Protein AF-0000000084692028 (afdb_homodimer)

Foldseek 3Di:
DDAQKAKEWAKPPVPWDWDQDPQAIWIKIWTPWMFMAGPVRDTFKIWPTKIWGWGDGPPGQKTFTWMWTKIQGNVGWIKTWTWTAIDRPQPFTFTWIAIDIPDPVVPVSRPDTGRYRHRHD/DQFQKAKEWAKPPVPWDWDQDPQAIWIKIWTPWMFMAGPVRDTFKIWPTKIWGWGDGPPGQKTFTWMWTKIQGNVGWIKTWTWTAIDRPQPFTFTWIAIDIPDPVVPVSRPDTGRYRHRHD

Structure (mmCIF, N/CA/C/O backbone):
data_AF-0000000084692028-model_v1
#
loop_
_entity.id
_entity.type
_entity.pdbx_description
1 polymer 'Uncharacterized protein'
#
loop_
_atom_site.group_PDB
_atom_site.id
_atom_site.type_symbol
_atom_site.label_atom_id
_atom_site.label_alt_id
_atom_site.label_comp_id
_atom_site.label_asym_id
_atom_site.label_entity_id
_atom_site.label_seq_id
_atom_site.pdbx_PDB_ins_code
_atom_site.Cartn_x
_atom_site.Cartn_y
_atom_site.Cartn_z
_atom_site.occupancy
_atom_site.B_iso_or_equiv
_atom_site.auth_seq_id
_atom_site.auth_comp_id
_atom_site.auth_asym_id
_atom_site.auth_atom_id
_atom_site.pdbx_PDB_model_num
ATOM 1 N N . MET A 1 1 ? -14.43 14.289 21.656 1 49.41 1 MET A N 1
ATOM 2 C CA . MET A 1 1 ? -13.234 15.086 21.422 1 49.41 1 MET A CA 1
ATOM 3 C C . MET A 1 1 ? -13.109 15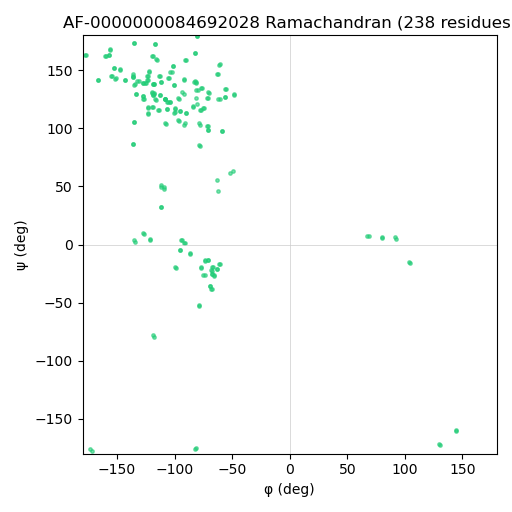.453 19.938 1 49.41 1 MET A C 1
ATOM 5 O O . MET A 1 1 ? -13.328 14.609 19.078 1 49.41 1 MET A O 1
ATOM 9 N N . THR A 1 2 ? -13.227 16.75 19.609 1 61.78 2 THR A N 1
ATOM 10 C CA . THR A 1 2 ? -13.109 17.234 18.234 1 61.78 2 THR A CA 1
ATOM 11 C C . THR A 1 2 ? -11.781 16.828 17.625 1 61.78 2 THR A C 1
ATOM 13 O O . THR A 1 2 ? -10.719 17.047 18.219 1 61.78 2 THR A O 1
ATOM 16 N N . PRO A 1 3 ? -11.883 16.203 16.484 1 71.38 3 PRO A N 1
ATOM 17 C CA . PRO A 1 3 ? -10.602 15.836 15.891 1 71.38 3 PRO A CA 1
ATOM 18 C C . PRO A 1 3 ? -9.734 17.047 15.555 1 71.38 3 PRO A C 1
ATOM 20 O O . PRO A 1 3 ? -10.258 18.125 15.25 1 71.38 3 PRO A O 1
ATOM 23 N N . SER A 1 4 ? -8.43 16.875 15.672 1 78.88 4 SER A N 1
ATOM 24 C CA . SER A 1 4 ? -7.504 17.953 15.352 1 78.88 4 SER A CA 1
ATOM 25 C C . SER A 1 4 ? -7.508 18.266 13.852 1 78.88 4 SER A C 1
ATOM 27 O O . SER A 1 4 ? -7.168 19.375 13.438 1 78.88 4 SER A O 1
ATOM 29 N N . PHE A 1 5 ? -7.898 17.344 13.07 1 85.75 5 PHE A N 1
ATOM 30 C CA . PHE A 1 5 ? -8.078 17.516 11.633 1 85.75 5 PHE A CA 1
ATOM 31 C C . PHE A 1 5 ? -8.992 16.438 11.07 1 85.75 5 PHE A C 1
ATOM 33 O O . PHE A 1 5 ? -9.297 15.453 11.75 1 85.75 5 PHE A O 1
ATOM 40 N N . THR A 1 6 ? -9.5 16.719 9.867 1 84.56 6 THR A N 1
ATOM 41 C CA . THR A 1 6 ? -10.289 15.742 9.125 1 84.56 6 THR A CA 1
ATOM 42 C C . THR A 1 6 ? -9.672 15.461 7.762 1 84.56 6 THR A C 1
ATOM 44 O O . THR A 1 6 ? -8.961 16.312 7.211 1 84.56 6 THR A O 1
ATOM 47 N N . ALA A 1 7 ? -9.898 14.211 7.355 1 88.06 7 ALA A N 1
ATOM 48 C CA . ALA A 1 7 ? -9.43 13.82 6.031 1 88.06 7 ALA A CA 1
ATOM 49 C C . ALA A 1 7 ? -10.578 13.289 5.176 1 88.06 7 ALA A C 1
ATOM 51 O O . ALA A 1 7 ? -11.453 12.578 5.676 1 88.06 7 ALA A O 1
ATOM 52 N N . THR A 1 8 ? -10.547 13.633 3.914 1 87.25 8 THR A N 1
ATOM 53 C CA . THR A 1 8 ? -11.422 13.023 2.918 1 87.25 8 THR A CA 1
ATOM 54 C C . THR A 1 8 ? -10.602 12.328 1.834 1 87.25 8 THR A C 1
ATOM 56 O O . THR A 1 8 ? -9.641 12.898 1.311 1 87.25 8 THR A O 1
ATOM 59 N N . ILE A 1 9 ? -11.008 11.102 1.582 1 89.5 9 ILE A N 1
ATOM 60 C CA . ILE A 1 9 ? -10.336 10.352 0.527 1 89.5 9 ILE A CA 1
ATOM 61 C C . ILE A 1 9 ? -11.367 9.805 -0.457 1 89.5 9 ILE A C 1
ATOM 63 O O . ILE A 1 9 ? -12.359 9.203 -0.051 1 89.5 9 ILE A O 1
ATOM 67 N N . ASP A 1 10 ? -11.188 10.055 -1.748 1 87.81 10 ASP A N 1
ATOM 68 C CA . ASP A 1 10 ? -11.945 9.43 -2.83 1 87.81 10 ASP A CA 1
ATOM 69 C C . ASP A 1 10 ? -11.203 8.219 -3.395 1 87.81 10 ASP A C 1
ATOM 71 O O . ASP A 1 10 ? -10.102 8.352 -3.918 1 87.81 10 ASP A O 1
ATOM 75 N N . TRP A 1 11 ? -11.844 7.059 -3.186 1 88.56 11 TRP A N 1
ATOM 76 C CA . TRP A 1 11 ? -11.234 5.812 -3.639 1 88.56 11 TRP A CA 1
ATOM 77 C C . TRP A 1 11 ? -11.695 5.461 -5.051 1 88.56 11 TRP A C 1
ATOM 79 O O . TRP A 1 11 ? -12.852 5.691 -5.406 1 88.56 11 TRP A O 1
ATOM 89 N N . ASP A 1 12 ? -10.734 4.938 -5.785 1 85.38 12 ASP A N 1
ATOM 90 C CA . ASP A 1 12 ? -11.086 4.453 -7.117 1 85.38 12 ASP A CA 1
ATOM 91 C C . ASP A 1 12 ? -11.781 3.092 -7.039 1 85.38 12 ASP A C 1
ATOM 93 O O . ASP A 1 12 ? -11.172 2.064 -7.348 1 85.38 12 ASP A O 1
ATOM 97 N N . LEU A 1 13 ? -13.078 3.094 -6.816 1 79.69 13 LEU A N 1
ATOM 98 C CA . LEU A 1 13 ? -13.812 1.86 -6.57 1 79.69 13 LEU A CA 1
ATOM 99 C C . LEU A 1 13 ? -14.047 1.097 -7.867 1 79.69 13 LEU A C 1
ATOM 101 O O . LEU A 1 13 ? -14.352 -0.097 -7.848 1 79.69 13 LEU A O 1
ATOM 105 N N . ASP A 1 14 ? -13.938 1.799 -8.953 1 78.38 14 ASP A N 1
ATOM 106 C CA . ASP A 1 14 ? -14.125 1.159 -10.25 1 78.38 14 ASP A CA 1
ATOM 107 C C . ASP A 1 14 ? -12.914 0.304 -10.625 1 78.38 14 ASP A C 1
ATOM 109 O O . ASP A 1 14 ? -13.023 -0.611 -11.438 1 78.38 14 ASP A O 1
ATOM 113 N N . ASN A 1 15 ? -11.789 0.667 -10.094 1 73.75 15 ASN A N 1
ATOM 114 C CA . ASN A 1 15 ? -10.562 -0.078 -10.328 1 73.75 15 ASN A CA 1
ATOM 115 C C . ASN A 1 15 ? -10.109 -0.818 -9.078 1 73.75 15 ASN A C 1
ATOM 117 O O . ASN A 1 15 ? -8.969 -0.647 -8.625 1 73.75 15 ASN A O 1
ATOM 121 N N . ASN A 1 16 ? -11.07 -1.48 -8.578 1 71.38 16 ASN A N 1
ATOM 122 C CA . ASN A 1 16 ? -10.852 -2.262 -7.371 1 71.38 16 ASN A CA 1
ATOM 123 C C . ASN A 1 16 ? -10.492 -3.709 -7.691 1 71.38 16 ASN A C 1
ATOM 125 O O . ASN A 1 16 ? -11.047 -4.301 -8.617 1 71.38 16 ASN A O 1
ATOM 129 N N . HIS A 1 17 ? -9.406 -4.105 -7 1 81.31 17 HIS A N 1
ATOM 130 C CA . HIS A 1 17 ? -9.031 -5.512 -7.113 1 81.31 17 HIS A CA 1
ATOM 131 C C . HIS A 1 17 ? -9.32 -6.266 -5.82 1 81.31 17 HIS A C 1
ATOM 133 O O . HIS A 1 17 ? -8.719 -5.977 -4.785 1 81.31 17 HIS A O 1
ATOM 139 N N . THR A 1 18 ? -10.352 -7.02 -5.883 1 89.94 18 THR A N 1
ATOM 140 C CA . THR A 1 18 ? -10.719 -7.934 -4.809 1 89.94 18 THR A CA 1
ATOM 141 C C . THR A 1 18 ? -10.219 -9.344 -5.098 1 89.94 18 THR A C 1
ATOM 143 O O . THR A 1 18 ? -10.391 -9.859 -6.203 1 89.94 18 THR A O 1
ATOM 146 N N . VAL A 1 19 ? -9.469 -9.898 -4.141 1 94.81 19 VAL A N 1
ATOM 147 C CA . VAL A 1 19 ? -8.891 -11.227 -4.309 1 94.81 19 VAL A CA 1
ATOM 148 C C . VAL A 1 19 ? -9.43 -12.164 -3.229 1 94.81 19 VAL A C 1
ATOM 150 O O . VAL A 1 19 ? -9.211 -11.93 -2.037 1 94.81 19 VAL A O 1
ATOM 153 N N . GLU A 1 20 ? -10.125 -13.203 -3.686 1 94.81 20 GLU A N 1
ATOM 154 C CA . GLU A 1 20 ? -10.508 -14.25 -2.746 1 94.81 20 GLU A CA 1
ATOM 155 C C . GLU A 1 20 ? -9.297 -15.07 -2.314 1 94.81 20 GLU A C 1
ATOM 157 O O . GLU A 1 20 ? -8.523 -15.539 -3.154 1 94.81 20 GLU A O 1
ATOM 162 N N . THR A 1 21 ? -9.125 -15.156 -0.981 1 94.88 21 THR A N 1
ATOM 163 C CA . THR A 1 21 ? -8.031 -15.945 -0.424 1 94.88 21 THR A CA 1
ATOM 164 C C . THR A 1 21 ? -8.523 -16.797 0.742 1 94.88 21 THR A C 1
ATOM 166 O O . THR A 1 21 ? -9.664 -16.656 1.185 1 94.88 21 THR A O 1
ATOM 169 N N . GLN A 1 22 ? -7.621 -17.672 1.249 1 91.69 22 GLN A N 1
ATOM 170 C CA . GLN A 1 22 ? -7.957 -18.516 2.389 1 91.69 22 GLN A CA 1
ATOM 171 C C . GLN A 1 22 ? -8.133 -17.688 3.658 1 91.69 22 GLN A C 1
ATOM 173 O O . GLN A 1 22 ? -8.836 -18.094 4.582 1 91.69 22 GLN A O 1
ATOM 178 N N . SER A 1 23 ? -7.5 -16.531 3.707 1 94.19 23 SER A N 1
ATOM 179 C CA . SER A 1 23 ? -7.559 -15.688 4.895 1 94.19 23 SER A CA 1
ATOM 180 C C . SER A 1 23 ? -8.781 -14.773 4.863 1 94.19 23 SER A C 1
ATOM 182 O O . SER A 1 23 ? -9.094 -14.109 5.855 1 94.19 23 SER A O 1
ATOM 184 N N . GLY A 1 24 ? -9.484 -14.719 3.807 1 96.38 24 GLY A N 1
ATOM 185 C CA . GLY A 1 24 ? -10.562 -13.773 3.57 1 96.38 24 GLY A CA 1
ATOM 186 C C . GLY A 1 24 ? -10.453 -13.07 2.229 1 96.38 24 GLY A C 1
ATOM 187 O O . GLY A 1 24 ? -9.719 -13.516 1.347 1 96.38 24 GLY A O 1
ATOM 188 N N . THR A 1 25 ? -11.312 -12.102 2.059 1 95.75 25 THR A N 1
ATOM 189 C CA . THR A 1 25 ? -11.281 -11.328 0.821 1 95.75 25 THR A CA 1
ATOM 190 C C . THR A 1 25 ? -10.352 -10.125 0.959 1 95.75 25 THR A C 1
ATOM 192 O O . THR A 1 25 ? -10.617 -9.219 1.747 1 95.75 25 THR A O 1
ATOM 195 N N . ARG A 1 26 ? -9.266 -10.219 0.172 1 96.12 26 ARG A N 1
ATOM 196 C CA . ARG A 1 26 ? -8.328 -9.102 0.15 1 96.12 26 ARG A CA 1
ATOM 197 C C . ARG A 1 26 ? -8.805 -8.008 -0.806 1 96.12 26 ARG A C 1
ATOM 199 O O . ARG A 1 26 ? -9.32 -8.305 -1.885 1 96.12 26 ARG A O 1
ATOM 206 N N . ILE A 1 27 ? -8.586 -6.75 -0.336 1 92.19 27 ILE A N 1
ATOM 207 C CA . ILE A 1 27 ? -8.828 -5.637 -1.249 1 92.19 27 ILE A CA 1
ATOM 208 C C . ILE A 1 27 ? -7.508 -4.934 -1.566 1 92.19 27 ILE A C 1
ATOM 210 O O . ILE A 1 27 ? -6.566 -4.973 -0.77 1 92.19 27 ILE A O 1
ATOM 214 N N . SER A 1 28 ? -7.41 -4.473 -2.775 1 93.75 28 SER A N 1
ATOM 215 C CA . SER A 1 28 ? -6.355 -3.568 -3.227 1 93.75 28 SER A CA 1
ATOM 216 C C . SER A 1 28 ? -6.926 -2.432 -4.066 1 93.75 28 SER A C 1
ATOM 218 O O . SER A 1 28 ? -7.328 -2.641 -5.215 1 93.75 28 SER A O 1
ATOM 220 N N . ILE A 1 29 ? -6.973 -1.189 -3.412 1 91.81 29 ILE A N 1
ATOM 221 C CA . ILE A 1 29 ? -7.613 -0.05 -4.059 1 91.81 29 ILE A CA 1
ATOM 222 C C . ILE A 1 29 ? -6.75 1.197 -3.885 1 91.81 29 ILE A C 1
ATOM 224 O O . ILE A 1 29 ? -6.074 1.353 -2.865 1 91.81 29 ILE A O 1
ATOM 228 N N . TRP A 1 30 ? -6.82 2.039 -4.949 1 90.88 30 TRP A N 1
ATOM 229 C CA . TRP A 1 30 ? -6.043 3.273 -4.922 1 90.88 30 TRP A CA 1
ATOM 230 C C . TRP A 1 30 ? -6.938 4.473 -4.625 1 90.88 30 TRP A C 1
ATOM 232 O O . TRP A 1 30 ? -8.109 4.496 -5.008 1 90.88 30 TRP A O 1
ATOM 242 N N . ALA A 1 31 ? -6.281 5.371 -3.973 1 89.62 31 ALA A N 1
ATOM 243 C CA . ALA A 1 31 ? -6.961 6.656 -3.824 1 89.62 31 ALA A CA 1
ATOM 244 C C . ALA A 1 31 ? -6.902 7.461 -5.117 1 89.62 31 ALA A C 1
ATOM 246 O O . ALA A 1 31 ? -5.855 7.527 -5.766 1 89.62 31 ALA A O 1
ATOM 247 N N . ARG A 1 32 ? -8.031 8.031 -5.516 1 91.62 32 ARG A N 1
ATOM 248 C CA . ARG A 1 32 ? -8.055 8.969 -6.641 1 91.62 32 ARG A CA 1
ATOM 249 C C . ARG A 1 32 ? -7.559 10.344 -6.219 1 91.62 32 ARG A C 1
ATOM 251 O O . ARG A 1 32 ? -6.773 10.969 -6.934 1 91.62 32 ARG A O 1
ATOM 258 N N . GLU A 1 33 ? -8.141 10.82 -5.199 1 91.5 33 GLU A N 1
ATOM 259 C CA . GLU A 1 33 ? -7.77 12.109 -4.609 1 91.5 33 GLU A CA 1
ATOM 260 C C . GLU A 1 33 ? -8.18 12.172 -3.139 1 91.5 33 GLU A C 1
ATOM 262 O O . GLU A 1 33 ? -8.906 11.305 -2.65 1 91.5 33 GLU A O 1
ATOM 267 N N . GLY A 1 34 ? -7.656 13.234 -2.447 1 92.44 34 GLY A N 1
ATOM 268 C CA . GLY A 1 34 ? -8 13.461 -1.052 1 92.44 34 GLY A CA 1
ATOM 269 C C . GLY A 1 34 ? -7.355 14.711 -0.473 1 92.44 34 GLY A C 1
ATOM 270 O O . GLY A 1 34 ? -6.395 15.234 -1.036 1 92.44 34 GLY A O 1
ATOM 271 N N . TYR A 1 35 ? -8 15.055 0.68 1 93.56 35 TYR A N 1
ATOM 272 C CA . TYR A 1 35 ? -7.547 16.312 1.28 1 93.56 35 TYR A CA 1
ATOM 273 C C . TYR A 1 35 ? -7.66 16.25 2.799 1 93.56 35 TYR A C 1
ATOM 275 O O . TYR A 1 35 ? -8.484 15.516 3.342 1 93.56 35 TYR A O 1
ATOM 283 N N . TRP A 1 36 ? -6.73 17.031 3.453 1 92.81 36 TRP A N 1
ATOM 284 C CA . TRP A 1 36 ? -6.82 17.266 4.891 1 92.81 36 TRP A CA 1
ATOM 285 C C . TRP A 1 36 ? -7.312 18.672 5.18 1 92.81 36 TRP A C 1
ATOM 287 O O . TRP A 1 36 ? -6.918 19.625 4.504 1 92.81 36 TRP A O 1
ATOM 297 N N . TYR A 1 37 ? -8.133 18.797 6.246 1 91.62 37 TYR A N 1
ATOM 298 C CA . TYR A 1 37 ? -8.68 20.062 6.715 1 91.62 37 TYR A CA 1
ATOM 299 C C . TYR A 1 37 ? -8.406 20.25 8.203 1 91.62 37 TYR A C 1
ATOM 301 O O . TYR A 1 37 ? -8.492 19.297 8.984 1 91.62 37 TYR A O 1
ATOM 309 N N . ASP A 1 38 ? -8.062 21.5 8.484 1 88.31 38 ASP A N 1
ATOM 310 C CA . ASP A 1 38 ? -7.91 21.781 9.906 1 88.31 38 ASP A CA 1
ATOM 311 C C . ASP A 1 38 ? -9.266 22.016 10.57 1 88.31 38 ASP A C 1
ATOM 313 O O . ASP A 1 38 ? -10.312 21.844 9.938 1 88.31 38 ASP A O 1
ATOM 317 N N . SER A 1 39 ? -9.195 22.281 11.945 1 85.56 39 SER A N 1
ATOM 318 C CA . SER A 1 39 ? -10.406 22.391 12.742 1 85.56 39 SER A CA 1
ATOM 319 C C . SER A 1 39 ? -11.289 23.531 12.25 1 85.56 39 SER A C 1
ATOM 321 O O . SER A 1 39 ? -12.5 23.547 12.5 1 85.56 39 SER A O 1
ATOM 323 N N . ASP A 1 40 ? -10.758 24.469 11.445 1 90.88 40 ASP A N 1
ATOM 324 C CA . ASP A 1 40 ? -11.508 25.594 10.906 1 90.88 40 ASP A CA 1
ATOM 325 C C . ASP A 1 40 ? -12.031 25.281 9.508 1 90.88 40 ASP A C 1
ATOM 327 O O . ASP A 1 40 ? -12.703 26.125 8.891 1 90.88 40 ASP A O 1
ATOM 331 N N . GLY A 1 41 ? -11.688 24.156 8.969 1 90.25 41 GLY A N 1
ATOM 332 C CA . GLY A 1 41 ? -12.164 23.734 7.66 1 90.25 41 GLY A CA 1
ATOM 333 C C . GLY A 1 41 ? -11.25 24.156 6.527 1 90.25 41 GLY A C 1
ATOM 334 O O . GLY A 1 41 ? -11.586 23.984 5.352 1 90.25 41 GLY A O 1
ATOM 335 N N . ARG A 1 42 ? -10.156 24.688 6.918 1 95.38 42 ARG A N 1
ATOM 336 C CA . ARG A 1 42 ? -9.211 25.078 5.883 1 95.38 42 ARG A CA 1
ATOM 337 C C . ARG A 1 42 ? -8.398 23.891 5.406 1 95.38 42 ARG A C 1
ATOM 339 O O . ARG A 1 42 ? -7.82 23.156 6.219 1 95.38 42 ARG A O 1
ATOM 346 N N . GLN A 1 43 ? -8.312 23.797 4.074 1 95.88 43 GLN A N 1
ATOM 347 C CA . GLN A 1 43 ? -7.488 22.734 3.506 1 95.88 43 GLN A CA 1
ATOM 348 C C . GLN A 1 43 ? -6.004 23.016 3.74 1 95.88 43 GLN A C 1
ATOM 350 O O . GLN A 1 43 ? -5.52 24.109 3.477 1 95.88 43 GLN A O 1
ATOM 355 N N . PHE A 1 44 ? -5.312 21.984 4.234 1 96.62 44 PHE A N 1
ATOM 356 C CA . PHE A 1 44 ? -3.896 22.234 4.465 1 96.62 44 PHE A CA 1
ATOM 357 C C . PHE A 1 44 ? -3.055 21.062 3.955 1 96.62 44 PHE A C 1
ATOM 359 O O . PHE A 1 44 ? -1.833 21.062 4.121 1 96.62 44 PHE A O 1
ATOM 366 N N . GLY A 1 45 ? -3.654 20.078 3.346 1 96.12 45 GLY A N 1
ATOM 367 C CA . GLY A 1 45 ? -2.961 18.922 2.805 1 96.12 45 GLY A CA 1
ATOM 368 C C . GLY A 1 45 ? -3.674 18.297 1.622 1 96.12 45 GLY A C 1
ATOM 369 O O . GLY A 1 45 ? -4.906 18.25 1.585 1 96.12 45 GLY A O 1
ATOM 370 N N . GLU A 1 46 ? -2.838 17.859 0.672 1 97 46 GLU A N 1
ATOM 371 C CA . GLU A 1 46 ? -3.322 17.094 -0.476 1 97 46 GLU A CA 1
ATOM 372 C C . GLU A 1 46 ? -2.746 15.68 -0.481 1 97 46 GLU A C 1
ATOM 374 O O . GLU A 1 46 ? -1.53 15.492 -0.395 1 97 46 GLU A O 1
ATOM 379 N N . ILE A 1 47 ? -3.68 14.703 -0.525 1 94.75 47 ILE A N 1
ATOM 380 C CA . ILE A 1 47 ? -3.244 13.32 -0.627 1 94.75 47 ILE A CA 1
ATOM 381 C C . ILE A 1 47 ? -2.816 13.016 -2.061 1 94.75 47 ILE A C 1
ATOM 383 O O . ILE A 1 47 ? -3.641 13.031 -2.979 1 94.75 47 ILE A O 1
ATOM 387 N N . ILE A 1 48 ? -1.512 12.719 -2.217 1 93.44 48 ILE A N 1
ATOM 388 C CA . ILE A 1 48 ? -0.973 12.586 -3.566 1 93.44 48 ILE A CA 1
ATOM 389 C C . ILE A 1 48 ? -0.887 11.109 -3.947 1 93.44 48 ILE A C 1
ATOM 391 O O . ILE A 1 48 ? -0.822 10.773 -5.133 1 93.44 48 ILE A O 1
ATOM 395 N N . ARG A 1 49 ? -0.896 10.32 -3.004 1 92.31 49 ARG A N 1
ATOM 396 C CA . ARG A 1 49 ? -0.907 8.875 -3.197 1 92.31 49 ARG A CA 1
ATOM 397 C C . ARG A 1 49 ? -1.525 8.164 -1.998 1 92.31 49 ARG A C 1
ATOM 399 O O . ARG A 1 49 ? -1.314 8.57 -0.854 1 92.31 49 ARG A O 1
ATOM 406 N N . GLY A 1 50 ? -2.23 7.078 -2.32 1 92.88 50 GLY A N 1
ATOM 407 C CA . GLY A 1 50 ? -2.826 6.293 -1.249 1 92.88 50 GLY A CA 1
ATOM 408 C C . GLY A 1 50 ? -3.307 4.93 -1.706 1 92.88 50 GLY A C 1
ATOM 409 O O . GLY A 1 50 ? -3.791 4.777 -2.83 1 92.88 50 GLY A O 1
ATOM 410 N N . THR A 1 51 ? -3.105 3.984 -0.848 1 93.12 51 THR A N 1
ATOM 411 C CA . THR A 1 51 ? -3.594 2.633 -1.105 1 93.12 51 THR A CA 1
ATOM 412 C C . THR A 1 51 ? -4.246 2.047 0.143 1 93.12 51 THR A C 1
ATOM 414 O O . THR A 1 51 ? -3.844 2.359 1.265 1 93.12 51 THR A O 1
ATOM 417 N N . ASP A 1 52 ? -5.301 1.267 -0.07 1 92.69 52 ASP A N 1
ATOM 418 C CA . ASP A 1 52 ? -5.832 0.366 0.948 1 92.69 52 ASP A CA 1
ATOM 419 C C . ASP A 1 52 ? -5.66 -1.094 0.535 1 92.69 52 ASP A C 1
ATOM 421 O O . ASP A 1 52 ? -6.215 -1.527 -0.477 1 92.69 52 ASP A O 1
ATOM 425 N N . ASP A 1 53 ? -4.84 -1.797 1.336 1 95.94 53 ASP A N 1
ATOM 426 C CA . ASP A 1 53 ? -4.637 -3.23 1.143 1 95.94 53 ASP A CA 1
ATOM 427 C C . ASP A 1 53 ? -5.234 -4.031 2.299 1 95.94 53 ASP A C 1
ATOM 429 O O . ASP A 1 53 ? -4.59 -4.941 2.826 1 95.94 53 ASP A O 1
ATOM 433 N N . GLY A 1 54 ? -6.422 -3.748 2.607 1 95.5 54 GLY A N 1
ATOM 434 C CA . GLY A 1 54 ? -7.133 -4.355 3.723 1 95.5 54 GLY A CA 1
ATOM 435 C C . GLY A 1 54 ? -7.715 -5.715 3.391 1 95.5 54 GLY A C 1
ATOM 436 O O . GLY A 1 54 ? -7.441 -6.27 2.324 1 95.5 54 GL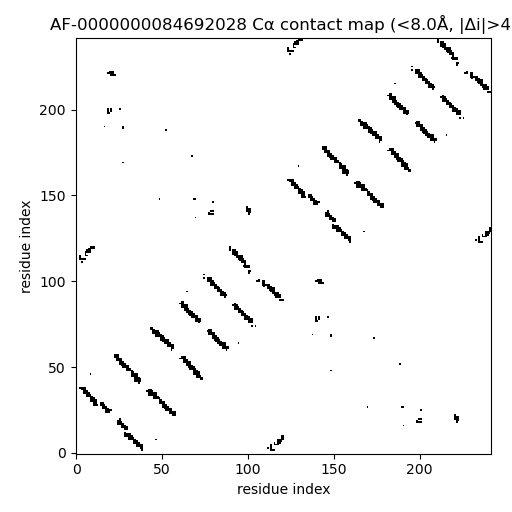Y A O 1
ATOM 437 N N . ILE A 1 55 ? -8.492 -6.266 4.398 1 96.5 55 ILE A N 1
ATOM 438 C CA . ILE A 1 55 ? -9.078 -7.594 4.254 1 96.5 55 ILE A CA 1
ATOM 439 C C . ILE A 1 55 ? -10.461 -7.625 4.895 1 96.5 55 ILE A C 1
ATOM 441 O O . ILE A 1 55 ? -10.688 -6.992 5.93 1 96.5 55 ILE A O 1
ATOM 445 N N . ILE A 1 56 ? -11.352 -8.312 4.258 1 95.31 56 ILE A N 1
ATOM 446 C CA . ILE A 1 56 ? -12.602 -8.742 4.875 1 95.31 56 ILE A CA 1
ATOM 447 C C . ILE A 1 56 ? -12.461 -10.18 5.383 1 95.31 56 ILE A C 1
ATOM 449 O O . ILE A 1 56 ? -12.438 -11.125 4.594 1 95.31 56 ILE A O 1
ATOM 453 N N . PRO A 1 57 ? -12.352 -10.289 6.781 1 95.81 57 PRO A N 1
ATOM 454 C CA . PRO A 1 57 ? -12.195 -11.648 7.301 1 95.81 57 PRO A CA 1
ATOM 455 C C . PRO A 1 57 ? -13.383 -12.555 6.961 1 95.81 57 PRO A C 1
ATOM 457 O O . PR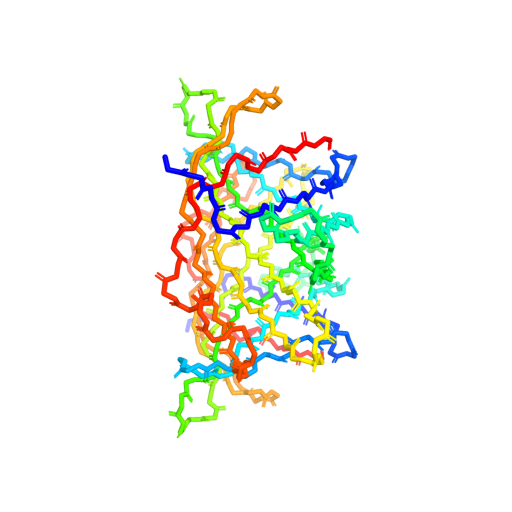O A 1 57 ? -14.5 -12.062 6.777 1 95.81 57 PRO A O 1
ATOM 460 N N . PRO A 1 58 ? -13.016 -13.844 6.953 1 94.88 58 PRO A N 1
ATOM 461 C CA . PRO A 1 58 ? -14.102 -14.773 6.637 1 94.88 58 PRO A CA 1
ATOM 462 C C . PRO A 1 58 ? -15.297 -14.633 7.582 1 94.88 58 PRO A C 1
ATOM 464 O O . PRO A 1 58 ? -15.117 -14.508 8.797 1 94.88 58 PRO A O 1
ATOM 467 N N . GLY A 1 59 ? -16.469 -14.586 7.047 1 93.81 59 GLY A N 1
ATOM 468 C CA . GLY A 1 59 ? -17.688 -14.57 7.828 1 93.81 59 GLY A CA 1
ATOM 469 C C . GLY A 1 59 ? -18.031 -13.203 8.383 1 93.81 59 GLY A C 1
ATOM 470 O O . GLY A 1 59 ? -18.922 -13.07 9.219 1 93.81 59 GLY A O 1
ATOM 471 N N . THR A 1 60 ? -17.281 -12.242 7.992 1 92.94 60 THR A N 1
ATOM 472 C CA . THR A 1 60 ? -17.562 -10.891 8.461 1 92.94 60 THR A CA 1
ATOM 473 C C . THR A 1 60 ? -17.922 -9.977 7.297 1 92.94 60 THR A C 1
ATOM 475 O O . THR A 1 60 ? -17.891 -10.398 6.141 1 92.94 60 THR A O 1
ATOM 478 N N . ASN A 1 61 ? -18.359 -8.734 7.637 1 88.75 61 ASN A N 1
ATOM 479 C CA . ASN A 1 61 ? -18.688 -7.758 6.602 1 88.75 61 ASN A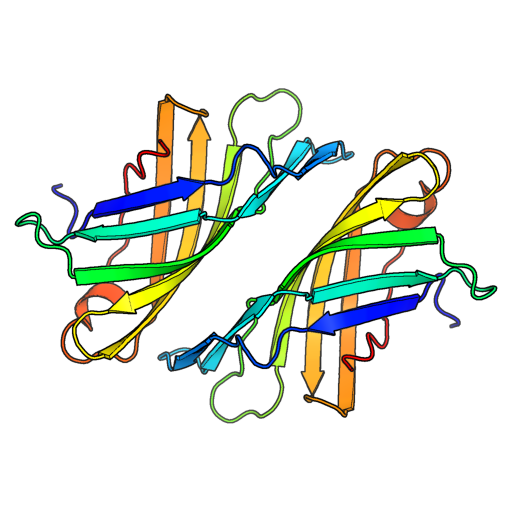 CA 1
ATOM 480 C C . ASN A 1 61 ? -17.953 -6.438 6.824 1 88.75 61 ASN A C 1
ATOM 482 O O . ASN A 1 61 ? -18.312 -5.418 6.23 1 88.75 61 ASN A O 1
ATOM 486 N N . TYR A 1 62 ? -17.078 -6.516 7.711 1 91.69 62 TYR A N 1
ATOM 487 C CA . TYR A 1 62 ? -16.281 -5.309 7.895 1 91.69 62 TYR A CA 1
ATOM 488 C C . TYR A 1 62 ? -14.914 -5.449 7.23 1 91.69 62 TYR A C 1
ATOM 490 O O . TYR A 1 62 ? -14.422 -6.562 7.031 1 91.69 62 TYR A O 1
ATOM 498 N N . LEU A 1 63 ? -14.383 -4.309 6.875 1 92.94 63 LEU A N 1
ATOM 499 C CA . LEU A 1 63 ? -13.055 -4.234 6.281 1 92.94 63 LEU A CA 1
ATOM 500 C C . LEU A 1 63 ? -12.016 -3.832 7.32 1 92.94 63 LEU A C 1
ATOM 502 O O . LEU A 1 63 ? -12.148 -2.789 7.965 1 92.94 63 LEU A O 1
ATOM 506 N N . GLU A 1 64 ? -11.102 -4.715 7.555 1 95.19 64 GLU A N 1
ATOM 507 C CA . GLU A 1 64 ? -9.914 -4.277 8.281 1 95.19 64 GLU A CA 1
ATOM 508 C C . GLU A 1 64 ? -8.992 -3.449 7.383 1 95.19 64 GLU A C 1
ATOM 510 O O . GLU A 1 64 ? -8.484 -3.947 6.379 1 95.19 64 GLU A O 1
ATOM 515 N N . LEU A 1 65 ? -8.812 -2.25 7.738 1 93.62 65 LEU A N 1
ATOM 516 C CA . LEU A 1 65 ? -8.117 -1.287 6.891 1 93.62 65 LEU A CA 1
ATOM 517 C C . LEU A 1 65 ? -6.602 -1.447 7.02 1 93.62 65 LEU A C 1
ATOM 519 O O . LEU A 1 65 ? -6.09 -1.683 8.117 1 93.62 65 LEU A O 1
ATOM 523 N N . LEU A 1 66 ? -5.938 -1.352 5.949 1 95.62 66 LEU A N 1
ATOM 524 C CA . LEU A 1 66 ? -4.492 -1.197 5.828 1 95.62 66 LEU A CA 1
ATOM 525 C C . LEU A 1 66 ? -4.145 -0.135 4.789 1 95.62 66 LEU A C 1
ATOM 527 O O . LEU A 1 66 ? -3.885 -0.458 3.629 1 95.62 66 LEU A O 1
ATOM 531 N N . ILE A 1 67 ? -4.117 1.09 5.258 1 94.25 67 ILE A N 1
ATOM 532 C CA . ILE A 1 67 ? -3.984 2.23 4.359 1 94.25 67 ILE A CA 1
ATOM 533 C C . ILE A 1 67 ? -2.633 2.908 4.578 1 94.25 67 ILE A C 1
ATOM 535 O O . ILE A 1 67 ? -2.242 3.172 5.715 1 94.25 67 ILE A O 1
ATOM 539 N N . TYR A 1 68 ? -1.926 3.104 3.562 1 95.75 68 TYR A N 1
ATOM 540 C CA . TYR A 1 68 ? -0.77 3.992 3.512 1 95.75 68 TYR A CA 1
ATOM 541 C C . TYR A 1 68 ? -0.988 5.113 2.504 1 95.75 68 TYR A C 1
ATOM 543 O O . TYR A 1 68 ? -1.518 4.883 1.414 1 95.75 68 TYR A O 1
ATOM 551 N N . TYR A 1 69 ? -0.59 6.32 2.887 1 94.62 69 TYR A N 1
ATOM 552 C CA . TYR A 1 69 ? -0.681 7.402 1.913 1 94.62 69 TYR A CA 1
ATOM 553 C C . TYR A 1 69 ? 0.294 8.523 2.254 1 94.62 69 TYR A C 1
ATOM 555 O O . TYR A 1 69 ? 0.858 8.555 3.35 1 94.62 69 TYR A O 1
ATOM 563 N N . VAL A 1 70 ? 0.526 9.352 1.265 1 96.44 70 VAL A N 1
ATOM 564 C CA . VAL A 1 70 ? 1.415 10.5 1.375 1 96.44 70 VAL A CA 1
ATOM 565 C C . VAL A 1 70 ? 0.625 11.789 1.153 1 96.44 70 VAL A C 1
ATOM 567 O O . VAL A 1 70 ? -0.224 11.859 0.261 1 96.44 70 VAL A O 1
ATOM 570 N N . VAL A 1 71 ? 0.95 12.773 1.999 1 95.94 71 VAL A N 1
ATOM 571 C CA . VAL A 1 71 ? 0.259 14.055 1.945 1 95.94 71 VAL A CA 1
ATOM 572 C C . VAL A 1 71 ? 1.258 15.164 1.629 1 95.94 71 VAL A C 1
ATOM 574 O O . VAL A 1 71 ? 2.312 15.258 2.26 1 95.94 71 VAL A O 1
ATOM 577 N N . LYS A 1 72 ? 0.95 15.961 0.654 1 97 72 LYS A N 1
ATOM 578 C CA . LYS A 1 72 ? 1.632 17.234 0.466 1 97 72 LYS A CA 1
ATOM 579 C C . LYS A 1 72 ? 1.012 18.328 1.34 1 97 72 LYS A C 1
ATOM 581 O O . LYS A 1 72 ? -0.158 18.672 1.167 1 97 72 LYS A O 1
ATOM 586 N N . LEU A 1 73 ? 1.799 18.891 2.23 1 97.44 73 LEU A N 1
ATOM 587 C CA . LEU A 1 73 ? 1.316 19.922 3.141 1 97.44 73 LEU A CA 1
ATOM 588 C C . LEU A 1 73 ? 1.521 21.312 2.545 1 97.44 73 LEU A C 1
ATOM 590 O O . LEU A 1 73 ? 2.367 21.5 1.667 1 97.44 73 LEU A O 1
ATOM 594 N N . ASP A 1 74 ? 0.771 22.25 3.045 1 97.38 74 ASP A N 1
ATOM 595 C CA . ASP A 1 74 ? 0.762 23.578 2.428 1 97.38 74 ASP A CA 1
ATOM 596 C C . ASP A 1 74 ? 2.051 24.328 2.732 1 97.38 74 ASP A C 1
ATOM 598 O O . ASP A 1 74 ? 2.342 25.359 2.104 1 97.38 74 ASP A O 1
ATOM 602 N N . ASP A 1 75 ? 2.803 23.891 3.652 1 97.12 75 ASP A N 1
ATOM 603 C CA . ASP A 1 75 ? 4.055 24.594 3.963 1 97.12 75 ASP A CA 1
ATOM 604 C C . ASP A 1 75 ? 5.211 24.016 3.148 1 97.12 75 ASP A C 1
ATOM 606 O O . ASP A 1 75 ? 6.371 24.375 3.373 1 97.12 75 ASP A O 1
ATOM 610 N N . GLY A 1 76 ? 4.98 23.078 2.334 1 95.62 76 GLY A N 1
ATOM 611 C CA . GLY A 1 76 ? 5.984 22.562 1.417 1 95.62 76 GLY A CA 1
ATOM 612 C C . GLY A 1 76 ? 6.559 21.219 1.85 1 95.6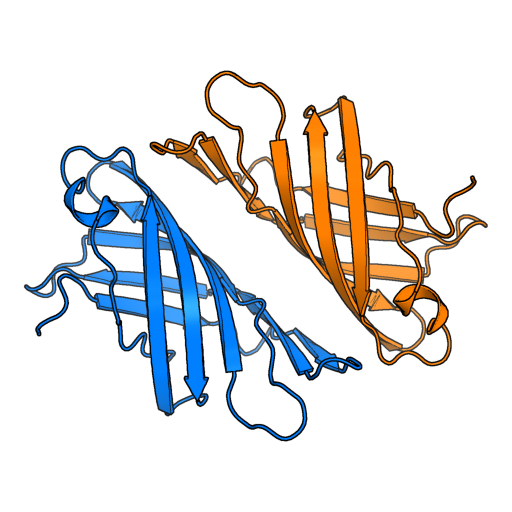2 76 GLY A C 1
ATOM 613 O O . GLY A 1 76 ? 7.207 20.531 1.06 1 95.62 76 GLY A O 1
ATOM 614 N N . TYR A 1 77 ? 6.371 20.844 3.072 1 96.5 77 TYR A N 1
ATOM 615 C CA . TYR A 1 77 ? 6.789 19.516 3.545 1 96.5 77 TYR A CA 1
ATOM 616 C C . TYR A 1 77 ? 5.754 18.453 3.186 1 96.5 77 TYR A C 1
ATOM 618 O O . TYR A 1 77 ? 4.641 18.781 2.77 1 96.5 77 TYR A O 1
ATOM 626 N N . TRP A 1 78 ? 6.211 17.219 3.299 1 96.81 78 TRP A N 1
ATOM 627 C CA . TRP A 1 78 ? 5.301 16.094 3.104 1 96.81 78 TRP A CA 1
ATOM 628 C C . TRP A 1 78 ? 5.137 15.297 4.391 1 96.81 78 TRP A C 1
ATOM 630 O O . TRP A 1 78 ? 5.934 15.438 5.324 1 96.81 78 TRP A O 1
ATOM 640 N N . ALA A 1 79 ? 4 14.57 4.363 1 96.38 79 ALA A N 1
ATOM 641 C CA . ALA A 1 79 ? 3.729 13.648 5.465 1 96.38 79 ALA A CA 1
ATOM 642 C C . ALA A 1 79 ? 3.48 12.234 4.949 1 96.38 79 ALA A C 1
ATOM 644 O O . ALA A 1 79 ? 2.859 12.055 3.898 1 96.38 79 ALA A O 1
ATOM 645 N N . TYR A 1 80 ? 4.035 11.289 5.684 1 96.12 80 TYR A N 1
ATOM 646 C CA . TYR A 1 80 ? 3.729 9.883 5.488 1 96.12 80 TYR A CA 1
ATOM 647 C C . TYR A 1 80 ? 2.721 9.391 6.52 1 96.12 80 TYR A C 1
ATOM 649 O O . TYR A 1 80 ? 2.826 9.727 7.703 1 96.12 80 TYR A O 1
ATOM 657 N N . VAL A 1 81 ? 1.716 8.562 6.02 1 94.94 81 VAL A N 1
ATOM 658 C CA . VAL A 1 81 ? 0.607 8.227 6.906 1 94.94 81 VAL A CA 1
ATOM 659 C C . VAL A 1 81 ? 0.328 6.73 6.84 1 94.94 81 VAL A C 1
ATOM 661 O O . VAL A 1 81 ? 0.299 6.145 5.758 1 94.94 81 VAL A O 1
ATOM 664 N N . LYS A 1 82 ? 0.248 6.137 7.941 1 94.44 82 LYS A N 1
ATOM 665 C CA . LYS A 1 82 ? -0.351 4.812 8.094 1 94.44 82 LYS A CA 1
ATOM 666 C C . LYS A 1 82 ? -1.697 4.898 8.812 1 94.44 82 LYS A C 1
ATOM 668 O O . LYS A 1 82 ? -1.804 5.512 9.875 1 94.44 82 LYS A O 1
ATOM 673 N N . HIS A 1 83 ? -2.744 4.34 8.156 1 92.19 83 HIS A N 1
ATOM 674 C CA . HIS A 1 83 ? -4.09 4.328 8.711 1 92.19 83 HIS A CA 1
ATOM 675 C C . HIS A 1 83 ? -4.629 2.906 8.82 1 92.19 83 HIS A C 1
ATOM 677 O O . HIS A 1 83 ? -4.781 2.215 7.812 1 92.19 83 HIS A O 1
ATOM 683 N N . THR A 1 84 ? -4.809 2.479 10.094 1 92.19 84 THR A N 1
ATOM 684 C CA . THR A 1 84 ? -5.391 1.165 10.352 1 92.19 84 THR A CA 1
ATOM 685 C C . THR A 1 84 ? -6.688 1.294 11.148 1 92.19 84 THR A C 1
ATOM 687 O O . THR A 1 84 ? -6.98 2.357 11.695 1 92.19 84 THR A O 1
ATOM 690 N N . GLY A 1 85 ? -7.469 0.18 11.102 1 89.56 85 GLY A N 1
ATOM 691 C CA . GLY A 1 85 ? -8.773 0.156 11.75 1 89.56 85 GLY A CA 1
ATOM 692 C C . GLY A 1 85 ? -9.805 -0.654 10.984 1 89.56 85 GLY A C 1
ATOM 693 O O . GLY A 1 85 ? -9.461 -1.626 10.312 1 89.56 85 GLY A O 1
ATOM 694 N N . GLY A 1 86 ? -11.047 -0.331 11.336 1 88.75 86 GLY A N 1
ATOM 695 C CA . GLY A 1 86 ? -12.148 -1.05 10.711 1 88.75 86 GLY A CA 1
ATOM 696 C C . GLY A 1 86 ? -13.133 -0.137 10 1 88.75 86 GLY A C 1
ATOM 697 O O . GLY A 1 86 ? -13.297 1.021 10.391 1 88.75 86 GLY A O 1
ATOM 698 N N . ALA A 1 87 ? -13.641 -0.706 8.898 1 85.31 87 ALA A N 1
ATOM 699 C CA . ALA A 1 87 ? -14.664 0.03 8.164 1 85.31 87 ALA A CA 1
ATOM 700 C C . ALA A 1 87 ? -15.82 -0.886 7.773 1 85.31 87 ALA A C 1
ATOM 702 O O . ALA A 1 87 ? -15.633 -2.094 7.602 1 85.31 87 ALA A O 1
ATOM 703 N N . ILE A 1 88 ? -16.969 -0.305 7.965 1 78.38 88 ILE A N 1
ATOM 704 C CA . ILE A 1 88 ? -18.109 -0.859 7.25 1 78.38 88 ILE A CA 1
ATOM 705 C C . ILE A 1 88 ? -18.406 -0.014 6.012 1 78.38 88 ILE A C 1
ATOM 707 O O . ILE A 1 88 ? -18.734 1.172 6.125 1 78.38 88 ILE A O 1
ATOM 711 N N . LEU A 1 89 ? -18.203 -0.68 4.891 1 65.06 89 LEU A N 1
ATOM 712 C CA . LEU A 1 89 ? -18.266 0.04 3.621 1 65.06 89 LEU A CA 1
ATOM 713 C C . LEU A 1 89 ? -19.516 0.898 3.537 1 65.06 89 LEU A C 1
ATOM 715 O O . LEU A 1 89 ? -20.609 0.439 3.873 1 65.06 89 LEU A O 1
ATOM 719 N N . ARG A 1 90 ? -19.25 2.197 3.182 1 62.41 90 ARG A N 1
ATOM 720 C CA . ARG A 1 90 ? -20.25 3.236 2.967 1 62.41 90 ARG A CA 1
ATOM 721 C C . ARG A 1 90 ? -20.953 3.604 4.273 1 62.41 90 ARG A C 1
ATOM 723 O O . ARG A 1 90 ? -22.047 4.16 4.262 1 62.41 90 ARG A O 1
ATOM 730 N N . LYS A 1 91 ? -20.547 3.123 5.379 1 71.62 91 LYS A N 1
ATOM 731 C CA . LYS A 1 91 ? -21.172 3.465 6.645 1 71.62 91 LYS A CA 1
ATOM 732 C C . LYS A 1 91 ? -20.203 4.168 7.582 1 71.62 91 LYS A C 1
ATOM 734 O O . LYS A 1 91 ? -20.188 5.398 7.664 1 71.62 91 LYS A O 1
ATOM 739 N N . THR A 1 92 ? -19.266 3.379 8.305 1 67.06 92 THR A N 1
ATOM 740 C CA . THR A 1 92 ? -18.375 3.938 9.312 1 67.06 92 THR A CA 1
ATOM 741 C C . THR A 1 92 ? -16.938 3.492 9.07 1 67.06 92 THR A C 1
ATOM 743 O O . THR A 1 92 ? -16.703 2.438 8.477 1 67.06 92 THR A O 1
ATOM 746 N N . GLN A 1 93 ? -16.031 4.348 9.266 1 75.81 93 GLN A N 1
ATOM 747 C CA . GLN A 1 93 ? -14.617 4.008 9.359 1 75.81 93 GLN A CA 1
ATOM 748 C C . GLN A 1 93 ? -14.023 4.477 10.688 1 75.81 93 GLN A C 1
ATOM 750 O O . GLN A 1 93 ? -14.234 5.621 11.094 1 75.81 93 GLN A O 1
ATOM 755 N N . ASN A 1 94 ? -13.578 3.531 11.461 1 76.25 94 ASN A N 1
ATOM 756 C CA . ASN A 1 94 ? -12.875 3.803 12.719 1 76.25 94 ASN A CA 1
ATOM 757 C C . ASN A 1 94 ? -11.445 3.273 12.68 1 76.25 94 ASN A C 1
ATOM 759 O O . ASN A 1 94 ? -11.188 2.191 12.148 1 76.25 94 ASN A O 1
ATOM 763 N N . GLY A 1 95 ? -10.547 4.145 13.055 1 81.88 95 GLY A N 1
ATOM 764 C CA . GLY A 1 95 ? -9.188 3.627 13.07 1 81.88 95 GLY A CA 1
ATOM 765 C C . GLY A 1 95 ? -8.188 4.602 13.656 1 81.88 95 GLY A C 1
ATOM 766 O O . GLY A 1 95 ? -8.57 5.559 14.336 1 81.88 95 GLY A O 1
ATOM 767 N N . VAL A 1 96 ? -7.012 4.246 13.625 1 85 96 VAL A N 1
ATOM 768 C CA . VAL A 1 96 ? -5.867 5.012 14.102 1 85 96 VAL A CA 1
ATOM 769 C C . VAL A 1 96 ? -5.043 5.5 12.914 1 85 96 VAL A C 1
ATOM 771 O O . VAL A 1 96 ? -4.68 4.711 12.039 1 85 96 VAL A O 1
ATOM 774 N N . VAL A 1 97 ? -4.84 6.836 12.898 1 89.88 97 VAL A N 1
ATOM 775 C CA . VAL A 1 97 ? -4.012 7.461 11.875 1 89.88 97 VAL A CA 1
ATOM 776 C C . VAL A 1 97 ? -2.676 7.887 12.477 1 89.88 97 VAL A C 1
ATOM 778 O O . VAL A 1 97 ? -2.633 8.734 13.375 1 89.88 97 VAL A O 1
ATOM 781 N N . ARG A 1 98 ? -1.652 7.281 11.969 1 91.5 98 ARG A N 1
ATOM 782 C CA . ARG A 1 98 ? -0.303 7.66 12.375 1 91.5 98 ARG A CA 1
ATOM 783 C C . ARG A 1 98 ? 0.382 8.492 11.297 1 91.5 98 ARG A C 1
ATOM 785 O O . ARG A 1 98 ? 0.536 8.039 10.164 1 91.5 98 ARG A O 1
ATOM 792 N N . VAL A 1 99 ? 0.769 9.656 11.742 1 94.25 99 VAL A N 1
ATOM 793 C CA . VAL A 1 99 ? 1.384 10.586 10.805 1 94.25 99 VAL A CA 1
ATOM 794 C C . VAL A 1 99 ? 2.861 10.758 11.148 1 94.25 99 VAL A C 1
ATOM 796 O O . VAL A 1 99 ? 3.23 10.836 12.32 1 94.25 99 VAL A O 1
ATOM 799 N N . GLU A 1 100 ? 3.711 10.812 10.117 1 95.56 100 GLU A N 1
ATOM 800 C CA . GLU A 1 100 ? 5.125 11.164 10.227 1 95.56 100 GLU A CA 1
ATOM 801 C C . GLU A 1 100 ? 5.496 12.289 9.266 1 95.56 100 GLU A C 1
ATOM 803 O O . GLU A 1 100 ? 5.258 12.188 8.062 1 95.56 100 GLU A O 1
ATOM 808 N N . THR A 1 101 ? 6.074 13.375 9.781 1 96.25 101 THR A N 1
ATOM 809 C CA . THR A 1 101 ? 6.492 14.492 8.945 1 96.25 101 THR A CA 1
ATOM 810 C C . THR A 1 101 ? 7.652 15.25 9.586 1 96.25 101 THR A C 1
ATOM 812 O O . THR A 1 101 ? 7.777 15.273 10.812 1 96.25 101 THR A O 1
ATOM 815 N N . ALA A 1 102 ? 8.469 15.859 8.758 1 96.44 102 ALA A N 1
ATOM 816 C CA . ALA A 1 102 ? 9.547 16.734 9.234 1 96.44 102 ALA A CA 1
ATOM 817 C C . ALA A 1 102 ? 9.102 18.188 9.273 1 96.44 102 ALA A C 1
ATOM 819 O O . ALA A 1 102 ? 9.898 19.078 9.57 1 96.44 102 ALA A O 1
ATOM 820 N N . SER A 1 103 ? 7.816 18.453 8.953 1 96.62 103 SER A N 1
ATOM 821 C CA . SER A 1 103 ? 7.316 19.812 8.906 1 96.62 103 SER A CA 1
ATOM 822 C C . SER A 1 103 ? 7.434 20.5 10.266 1 96.62 103 SER A C 1
ATOM 824 O O . SER A 1 103 ? 6.906 19.984 11.258 1 96.62 103 SER A O 1
ATOM 826 N N . PRO A 1 104 ? 8.109 21.703 10.32 1 96.44 104 PRO A N 1
ATOM 827 C CA . PRO A 1 104 ? 8.102 22.438 11.594 1 96.44 104 PRO A CA 1
ATOM 828 C C . PRO A 1 104 ? 6.727 23 11.938 1 96.44 104 PRO A C 1
ATOM 830 O O . PRO A 1 104 ? 6.336 23.016 13.109 1 96.44 104 PRO A O 1
ATOM 833 N N . THR A 1 105 ? 5.977 23.438 10.906 1 96.25 105 THR A N 1
ATOM 834 C CA . THR A 1 105 ? 4.656 24.031 11.094 1 96.25 105 THR A CA 1
ATOM 835 C C . THR A 1 105 ? 3.658 22.984 11.578 1 96.25 105 THR A C 1
ATOM 837 O O . THR A 1 105 ? 2.824 23.266 12.445 1 96.25 105 THR A O 1
ATOM 840 N N . TYR A 1 106 ? 3.768 21.828 11.086 1 94.75 106 TYR A N 1
ATOM 841 C CA . TYR A 1 106 ? 2.787 20.797 11.398 1 94.75 106 TYR A CA 1
ATOM 842 C C . TYR A 1 106 ? 3.406 19.688 12.25 1 94.75 106 TYR A C 1
ATOM 844 O O . TYR A 1 106 ? 3.053 18.516 12.117 1 94.75 106 TYR A O 1
ATOM 852 N N . SER A 1 107 ? 4.336 20.047 13.078 1 93.31 107 SER A N 1
ATOM 853 C CA . SER A 1 107 ? 5.008 19.062 13.922 1 93.31 107 SER A CA 1
ATOM 854 C C . SER A 1 107 ? 4.031 18.406 14.891 1 93.31 107 SER A C 1
ATOM 856 O O . SER A 1 107 ? 4.258 17.281 15.336 1 93.31 107 SER A O 1
ATOM 858 N N . TRP A 1 108 ? 2.906 19.094 15.125 1 90.25 108 TRP A N 1
ATOM 859 C CA . TRP A 1 108 ? 1.9 18.578 16.047 1 90.25 108 TRP A CA 1
ATOM 860 C C . TRP A 1 108 ? 1.251 17.312 15.484 1 90.25 108 TRP A C 1
ATOM 862 O O . TRP A 1 108 ? 0.68 16.516 16.234 1 90.25 108 TRP A O 1
ATOM 872 N N . LEU A 1 109 ? 1.308 17.031 14.211 1 90.75 109 LEU A N 1
ATOM 873 C CA . LEU A 1 109 ? 0.739 15.852 13.57 1 90.75 109 LEU A CA 1
ATOM 874 C C . LEU A 1 109 ? 1.445 14.586 14.039 1 90.75 109 LEU A C 1
ATOM 876 O O . LEU A 1 109 ? 0.857 13.508 14.031 1 90.75 109 LEU A O 1
ATOM 880 N N . ASN A 1 110 ? 2.637 14.641 14.445 1 91.62 110 ASN A N 1
ATOM 881 C CA . ASN A 1 110 ? 3.449 13.477 14.789 1 91.62 110 ASN A CA 1
ATOM 882 C C . ASN A 1 110 ? 2.977 12.828 16.078 1 91.62 110 ASN A C 1
ATOM 884 O O . ASN A 1 110 ? 3.342 11.688 16.375 1 91.62 110 ASN A O 1
ATOM 888 N N . THR A 1 111 ? 2.162 13.43 16.844 1 79.75 111 THR A N 1
ATOM 889 C CA . THR A 1 111 ? 1.714 12.914 18.125 1 79.75 111 THR A CA 1
ATOM 890 C C . THR A 1 111 ? 0.194 12.773 18.156 1 79.75 111 THR A C 1
ATOM 892 O O . THR A 1 111 ? -0.382 12.406 19.188 1 79.75 111 THR A O 1
ATOM 895 N N . HIS A 1 112 ? -0.427 13.039 17 1 64.81 112 HIS A N 1
ATOM 896 C CA . HIS A 1 112 ? -1.885 12.992 17.016 1 64.81 112 HIS A CA 1
ATOM 897 C C . HIS A 1 112 ? -2.402 11.742 16.312 1 64.81 112 HIS A C 1
ATOM 899 O O . HIS A 1 112 ? -1.836 11.312 15.305 1 64.81 112 HIS A O 1
ATOM 905 N N . TYR A 1 113 ? -3.18 10.953 17.047 1 61.56 113 TYR A N 1
ATOM 906 C CA . TYR A 1 113 ? -3.953 9.852 16.484 1 61.56 113 TYR A CA 1
ATOM 907 C C . TYR A 1 113 ? -5.352 10.312 16.094 1 61.56 113 TYR A C 1
ATOM 909 O O . TYR A 1 113 ? -5.98 11.094 16.812 1 61.56 113 TYR A O 1
ATOM 917 N N . VAL A 1 114 ? -5.562 10.508 14.812 1 57.91 114 VAL A N 1
ATOM 918 C CA . VAL A 1 114 ? -6.922 10.867 14.406 1 57.91 114 VAL A CA 1
ATOM 919 C C . VAL A 1 114 ? -7.797 9.617 14.391 1 57.91 114 VAL A C 1
ATOM 921 O O . VAL A 1 114 ? -7.418 8.586 13.82 1 57.91 114 VAL A O 1
ATOM 924 N N . HIS A 1 115 ? -8.602 9.406 15.312 1 54.41 115 HIS A N 1
ATOM 925 C CA . HIS A 1 115 ? -9.711 8.469 15.219 1 54.41 115 HIS A CA 1
ATOM 926 C C . HIS A 1 115 ? -10.695 8.875 14.125 1 54.41 115 HIS A C 1
ATOM 928 O O . HIS A 1 115 ? -11.531 9.75 14.336 1 54.41 115 HIS A O 1
ATOM 934 N N . ASP A 1 116 ? -10.258 9.227 12.938 1 51.91 116 ASP A N 1
ATOM 935 C CA . ASP A 1 116 ? -11.086 10.031 12.031 1 51.91 116 ASP A CA 1
ATOM 936 C C . ASP A 1 116 ? -12.086 9.156 11.281 1 51.91 116 ASP A C 1
ATOM 938 O O . ASP A 1 116 ? -11.852 7.965 11.086 1 51.91 116 ASP A O 1
ATOM 942 N N . THR A 1 117 ? -13.312 9.531 11.383 1 51.25 117 THR A N 1
ATOM 943 C CA . THR A 1 117 ? -14.391 9.242 10.445 1 51.25 117 THR A CA 1
ATOM 944 C C . THR A 1 117 ? -13.969 9.555 9.016 1 51.25 117 THR A C 1
ATOM 946 O O . THR A 1 117 ? -13.805 10.719 8.648 1 51.25 117 THR A O 1
ATOM 949 N N . ILE A 1 118 ? -12.977 8.875 8.469 1 50.81 118 ILE A N 1
ATOM 950 C CA . ILE A 1 118 ? -12.672 9.047 7.055 1 50.81 118 ILE A CA 1
ATOM 951 C C . ILE A 1 118 ? -13.898 8.688 6.215 1 50.81 118 ILE A C 1
ATOM 953 O O . ILE A 1 118 ? -14.453 7.598 6.352 1 50.81 118 ILE A O 1
ATOM 957 N N . THR A 1 119 ? -14.703 9.68 5.793 1 48.34 119 THR A N 1
ATOM 958 C CA . THR A 1 119 ? -15.859 9.438 4.934 1 48.34 119 THR A CA 1
ATOM 959 C C . THR A 1 119 ? -15.414 9.07 3.521 1 48.34 119 THR A C 1
ATOM 961 O O . THR A 1 119 ? -14.586 9.766 2.924 1 48.34 119 THR A O 1
ATOM 964 N N . SER A 1 120 ? -15.375 7.797 3.143 1 46.22 120 SER A N 1
ATOM 965 C CA . SER A 1 120 ? -15.133 7.363 1.771 1 46.22 120 SER A CA 1
ATOM 966 C C . SER A 1 120 ? -16.328 7.68 0.872 1 46.22 120 SER A C 1
ATOM 968 O O . SER A 1 120 ? -17.469 7.391 1.226 1 46.22 120 SER A O 1
ATOM 970 N N . THR A 1 121 ? -16.203 8.719 0.108 1 40.84 121 THR A N 1
ATOM 971 C CA . THR A 1 121 ? -17.25 8.984 -0.887 1 40.84 121 THR A CA 1
ATOM 972 C C . THR A 1 121 ? -17 8.172 -2.154 1 40.84 121 THR A C 1
ATOM 974 O O . THR A 1 121 ? -15.852 7.859 -2.484 1 40.84 121 THR A O 1
ATOM 977 N N . MET B 1 1 ? 19.016 -23.203 -3.535 1 50.22 1 MET B N 1
ATOM 978 C CA . MET B 1 1 ? 17.703 -23.734 -3.883 1 50.22 1 MET B CA 1
ATOM 979 C C . MET B 1 1 ? 17.047 -22.875 -4.961 1 50.22 1 MET B C 1
ATOM 981 O O . MET B 1 1 ? 17.094 -21.641 -4.906 1 50.22 1 MET B O 1
ATOM 985 N N . THR B 1 2 ? 16.844 -23.438 -6.156 1 62.41 2 THR B N 1
ATOM 986 C CA . THR B 1 2 ? 16.203 -22.75 -7.27 1 62.41 2 THR B CA 1
ATOM 987 C C . THR B 1 2 ? 14.82 -22.234 -6.859 1 62.41 2 THR B C 1
ATOM 989 O O . THR B 1 2 ? 14 -22.984 -6.324 1 62.41 2 THR B O 1
ATOM 992 N N . PRO B 1 3 ? 14.641 -20.969 -7.086 1 71.94 3 PRO B N 1
ATOM 993 C CA . PRO B 1 3 ? 13.312 -20.484 -6.711 1 71.94 3 PRO B CA 1
ATOM 994 C C . PRO B 1 3 ? 12.195 -21.141 -7.512 1 71.94 3 PRO B C 1
ATOM 996 O O . PRO B 1 3 ? 12.398 -21.531 -8.672 1 71.94 3 PRO B O 1
ATOM 999 N N . SER B 1 4 ? 11.039 -21.328 -6.871 1 79.06 4 SER B N 1
ATOM 1000 C CA . SER B 1 4 ? 9.891 -21.938 -7.551 1 79.06 4 SER B CA 1
ATOM 1001 C C . SER B 1 4 ? 9.344 -21 -8.625 1 79.06 4 SER B C 1
ATOM 1003 O O . SER B 1 4 ? 8.711 -21.453 -9.586 1 79.06 4 SER B O 1
ATOM 1005 N N . PHE B 1 5 ? 9.594 -19.766 -8.531 1 85.69 5 PHE B N 1
ATOM 1006 C CA . PHE B 1 5 ? 9.242 -18.766 -9.531 1 85.69 5 PHE B CA 1
ATOM 1007 C C . PHE B 1 5 ? 10.078 -17.5 -9.352 1 85.69 5 PHE B C 1
ATOM 1009 O O . PHE B 1 5 ? 10.75 -17.344 -8.336 1 85.69 5 PHE B O 1
ATOM 1016 N N . THR B 1 6 ? 10.094 -16.703 -10.414 1 84.56 6 THR B N 1
ATOM 1017 C CA . THR B 1 6 ? 10.734 -15.391 -10.367 1 84.56 6 THR B CA 1
ATOM 1018 C C . THR B 1 6 ? 9.75 -14.289 -10.719 1 84.56 6 THR B C 1
ATOM 1020 O O . THR B 1 6 ? 8.773 -14.523 -11.438 1 84.56 6 THR B O 1
ATOM 1023 N N . ALA B 1 7 ? 10.031 -13.148 -10.094 1 88.12 7 ALA B N 1
ATOM 1024 C CA . ALA B 1 7 ? 9.211 -11.977 -10.391 1 88.12 7 ALA B CA 1
ATOM 1025 C C . ALA B 1 7 ? 10.07 -10.805 -10.867 1 88.12 7 ALA B C 1
ATOM 1027 O O . ALA B 1 7 ? 11.172 -10.594 -10.352 1 88.12 7 ALA B O 1
ATOM 1028 N N . THR B 1 8 ? 9.57 -10.078 -11.82 1 87.44 8 THR B N 1
ATOM 1029 C CA . THR B 1 8 ? 10.141 -8.797 -12.227 1 87.44 8 THR B CA 1
ATOM 1030 C C . THR B 1 8 ? 9.125 -7.668 -12.039 1 87.44 8 THR B C 1
ATOM 1032 O O . THR B 1 8 ? 7.973 -7.793 -12.445 1 87.44 8 THR B O 1
ATOM 1035 N N . ILE B 1 9 ? 9.617 -6.645 -11.391 1 89.56 9 ILE B N 1
ATOM 1036 C CA . ILE B 1 9 ? 8.758 -5.484 -11.188 1 89.56 9 ILE B CA 1
ATOM 1037 C C . ILE B 1 9 ? 9.469 -4.227 -11.68 1 89.56 9 ILE B C 1
ATOM 1039 O O . ILE B 1 9 ? 10.625 -3.98 -11.328 1 89.56 9 ILE B O 1
ATOM 1043 N N . ASP B 1 10 ? 8.836 -3.441 -12.531 1 87.88 10 ASP B N 1
ATOM 1044 C CA . ASP B 1 10 ? 9.273 -2.105 -12.93 1 87.88 10 ASP B CA 1
ATOM 1045 C C . ASP B 1 10 ? 8.586 -1.031 -12.086 1 87.88 10 ASP B C 1
ATOM 1047 O O . ASP B 1 10 ? 7.363 -0.906 -12.102 1 87.88 10 ASP B O 1
ATOM 1051 N N . TRP B 1 11 ? 9.43 -0.337 -11.312 1 88.56 11 TRP B N 1
ATOM 1052 C CA . TRP B 1 11 ? 8.914 0.695 -10.422 1 88.56 11 TRP B CA 1
ATOM 1053 C C . TRP B 1 11 ? 8.914 2.057 -11.109 1 88.56 11 TRP B C 1
ATOM 1055 O O . TRP B 1 11 ? 9.828 2.375 -11.867 1 88.56 11 TRP B O 1
ATOM 1065 N N . ASP B 1 12 ? 7.855 2.791 -10.797 1 85.44 12 ASP B N 1
ATOM 1066 C CA . ASP B 1 12 ? 7.805 4.16 -11.305 1 85.44 12 ASP B CA 1
ATOM 1067 C C . ASP B 1 12 ? 8.688 5.086 -10.469 1 85.44 12 ASP B C 1
ATOM 1069 O O . ASP B 1 12 ? 8.18 5.867 -9.656 1 85.44 12 ASP B O 1
ATOM 1073 N N . LEU B 1 13 ? 9.969 5.148 -10.789 1 79.75 13 LEU B N 1
ATOM 1074 C CA . LEU B 1 13 ? 10.93 5.883 -9.969 1 79.75 13 LEU B CA 1
ATOM 1075 C C . LEU B 1 13 ? 10.812 7.387 -10.211 1 79.75 13 LEU B C 1
ATOM 1077 O O . LEU B 1 13 ? 11.289 8.188 -9.406 1 79.75 13 LEU B O 1
ATOM 1081 N N . ASP B 1 14 ? 10.234 7.727 -11.312 1 78.62 14 ASP B N 1
ATOM 1082 C CA . ASP B 1 14 ? 10.055 9.141 -11.633 1 78.62 14 ASP B CA 1
ATOM 1083 C C . ASP B 1 14 ? 8.953 9.766 -10.781 1 78.62 14 ASP B C 1
ATOM 1085 O O . ASP B 1 14 ? 8.922 10.977 -10.586 1 78.62 14 ASP B O 1
ATOM 1089 N N . ASN B 1 15 ? 8.039 8.945 -10.359 1 73.94 15 ASN B N 1
ATOM 1090 C CA . ASN B 1 15 ? 6.945 9.391 -9.492 1 73.94 15 ASN B CA 1
ATOM 1091 C C . ASN B 1 15 ? 7.098 8.852 -8.078 1 73.94 15 ASN B C 1
ATOM 1093 O O . ASN B 1 15 ? 6.172 8.234 -7.539 1 73.94 15 ASN B O 1
ATOM 1097 N N . ASN B 1 16 ? 8.289 9.039 -7.664 1 70.44 16 ASN B N 1
ATOM 1098 C CA . ASN B 1 16 ? 8.641 8.594 -6.32 1 70.44 16 ASN B CA 1
ATOM 1099 C C . ASN B 1 16 ? 8.438 9.695 -5.293 1 70.44 16 ASN B C 1
ATOM 1101 O O . ASN B 1 16 ? 8.805 10.852 -5.531 1 70.44 16 ASN B O 1
ATOM 1105 N N . HIS B 1 17 ? 7.711 9.258 -4.246 1 80.94 17 HIS B N 1
ATOM 1106 C CA . HIS B 1 17 ? 7.551 10.18 -3.125 1 80.94 17 HIS B CA 1
ATOM 1107 C C . HIS B 1 17 ? 8.375 9.734 -1.921 1 80.94 17 HIS B C 1
ATOM 1109 O O . HIS B 1 17 ? 8.094 8.688 -1.331 1 80.94 17 HIS B O 1
ATOM 1115 N N . THR B 1 18 ? 9.445 10.406 -1.733 1 90 18 THR B N 1
ATOM 1116 C CA . THR B 1 18 ? 10.305 10.234 -0.565 1 90 18 THR B CA 1
ATOM 1117 C C . THR B 1 18 ? 9.977 11.273 0.504 1 90 18 THR B C 1
ATOM 1119 O O . THR B 1 18 ? 9.859 12.469 0.205 1 90 18 THR B O 1
ATOM 1122 N N . VAL B 1 19 ? 9.688 10.781 1.712 1 94.88 19 VAL B N 1
ATOM 1123 C CA . VAL B 1 19 ? 9.312 11.672 2.809 1 94.88 19 VAL B CA 1
ATOM 1124 C C . VAL B 1 19 ? 10.32 11.531 3.951 1 94.88 19 VAL B C 1
ATOM 1126 O O . VAL B 1 19 ? 10.469 10.453 4.527 1 94.88 19 VAL B O 1
ATOM 1129 N N . GLU B 1 20 ? 10.984 12.648 4.25 1 94.88 20 GLU B N 1
ATOM 1130 C CA . GLU B 1 20 ? 11.828 12.672 5.445 1 94.88 20 GLU B CA 1
ATOM 1131 C C . GLU B 1 20 ? 10.977 12.68 6.711 1 94.88 20 GLU B C 1
ATOM 1133 O O . GLU B 1 20 ? 10.047 13.484 6.84 1 94.88 20 GLU B O 1
ATOM 1138 N N . THR B 1 21 ? 11.273 11.703 7.586 1 95.06 21 THR B N 1
ATOM 1139 C CA . THR B 1 21 ? 10.57 11.617 8.859 1 95.06 21 THR B CA 1
ATOM 1140 C C . THR B 1 21 ? 11.555 11.359 10 1 95.06 21 THR B C 1
ATOM 1142 O O . THR B 1 21 ? 12.742 11.125 9.766 1 95.06 21 THR B O 1
ATOM 1145 N N . GLN B 1 22 ? 11.023 11.391 11.242 1 91.88 22 GLN B N 1
ATOM 1146 C CA . GLN B 1 22 ? 11.852 11.125 12.414 1 91.88 22 GLN B CA 1
ATOM 1147 C C . GLN B 1 22 ? 12.305 9.672 12.445 1 91.88 22 GLN B C 1
ATOM 1149 O O . GLN B 1 22 ? 13.336 9.352 13.047 1 91.88 22 GLN B O 1
ATOM 1154 N N . SER B 1 23 ? 11.555 8.797 11.812 1 94.44 23 SER B N 1
ATOM 1155 C CA . SER B 1 23 ? 11.875 7.371 11.828 1 94.44 23 SER B CA 1
ATOM 1156 C C . SER B 1 23 ? 12.852 7.012 10.711 1 94.44 23 SER B C 1
ATOM 1158 O O . SER B 1 23 ? 13.367 5.898 10.672 1 94.44 23 SER B O 1
ATOM 1160 N N . GLY B 1 24 ? 13.148 7.895 9.844 1 96.5 24 GLY B N 1
ATOM 1161 C CA . GLY B 1 24 ? 13.922 7.645 8.641 1 96.5 24 GLY B CA 1
ATOM 1162 C C . GLY B 1 24 ? 13.258 8.188 7.387 1 96.5 24 GLY B C 1
ATOM 1163 O O . GLY B 1 24 ? 12.352 9.016 7.465 1 96.5 24 GLY B O 1
ATOM 1164 N N . THR B 1 25 ? 13.836 7.836 6.266 1 95.81 25 THR B N 1
ATOM 1165 C CA . THR B 1 25 ? 13.266 8.266 4.992 1 95.81 25 THR B CA 1
ATOM 1166 C C . THR B 1 25 ? 12.258 7.242 4.477 1 95.81 25 THR B C 1
ATOM 1168 O O . THR B 1 25 ? 12.625 6.109 4.152 1 95.81 25 THR B O 1
ATOM 1171 N N . ARG B 1 26 ? 10.992 7.711 4.457 1 96.19 26 ARG B N 1
ATOM 1172 C CA . ARG B 1 26 ? 9.938 6.863 3.92 1 96.19 26 ARG B CA 1
ATOM 1173 C C . ARG B 1 26 ? 9.875 6.957 2.398 1 96.19 26 ARG B C 1
ATOM 1175 O O . ARG B 1 26 ? 10.023 8.047 1.833 1 96.19 26 ARG B O 1
ATOM 1182 N N . ILE B 1 27 ? 9.648 5.766 1.793 1 92.31 27 ILE B N 1
ATOM 1183 C CA . ILE B 1 27 ? 9.383 5.781 0.358 1 92.31 27 ILE B CA 1
ATOM 1184 C C . ILE B 1 27 ? 7.938 5.363 0.095 1 92.31 27 ILE B C 1
ATOM 1186 O O . ILE B 1 27 ? 7.34 4.637 0.893 1 92.31 27 ILE B O 1
ATOM 1190 N N . SER B 1 28 ? 7.355 5.957 -0.901 1 93.88 28 SER B N 1
ATOM 1191 C CA . SER B 1 28 ? 6.074 5.559 -1.479 1 93.88 28 SER B CA 1
ATOM 1192 C C . SER B 1 28 ? 6.133 5.555 -3.002 1 93.88 28 SER B C 1
ATOM 1194 O O . SER B 1 28 ? 6.16 6.613 -3.631 1 93.88 28 SER B O 1
ATOM 1196 N N . ILE B 1 29 ? 6.191 4.273 -3.586 1 91.88 29 ILE B N 1
ATOM 1197 C CA . ILE B 1 29 ? 6.383 4.133 -5.023 1 91.88 29 ILE B CA 1
ATOM 1198 C C . ILE B 1 29 ? 5.43 3.072 -5.574 1 91.88 29 ILE B C 1
ATOM 1200 O O . ILE B 1 29 ? 5.117 2.098 -4.887 1 91.88 29 ILE B O 1
ATOM 1204 N N . TRP B 1 30 ? 4.992 3.359 -6.812 1 90.88 30 TRP B N 1
ATOM 1205 C CA . TRP B 1 30 ? 4.082 2.428 -7.465 1 90.88 30 TRP B CA 1
ATOM 1206 C C . TRP B 1 30 ? 4.816 1.585 -8.5 1 90.88 30 TRP B C 1
ATOM 1208 O O . TRP B 1 30 ? 5.777 2.051 -9.125 1 90.88 30 TRP B O 1
ATOM 1218 N N . ALA B 1 31 ? 4.285 0.41 -8.602 1 89.62 31 ALA B N 1
ATOM 1219 C CA . ALA B 1 31 ? 4.762 -0.407 -9.711 1 89.62 31 ALA B CA 1
ATOM 1220 C C . ALA B 1 31 ? 4.137 0.042 -11.031 1 89.62 31 ALA B C 1
ATOM 1222 O O . ALA B 1 31 ? 2.938 0.323 -11.094 1 89.62 31 ALA B O 1
ATOM 1223 N N . ARG B 1 32 ? 4.949 0.167 -12.07 1 91.56 32 ARG B N 1
ATOM 1224 C CA . ARG B 1 32 ? 4.445 0.428 -13.414 1 91.56 32 ARG B CA 1
ATOM 1225 C C . ARG B 1 32 ? 3.906 -0.847 -14.055 1 91.56 32 ARG B C 1
ATOM 1227 O O . ARG B 1 32 ? 2.834 -0.837 -14.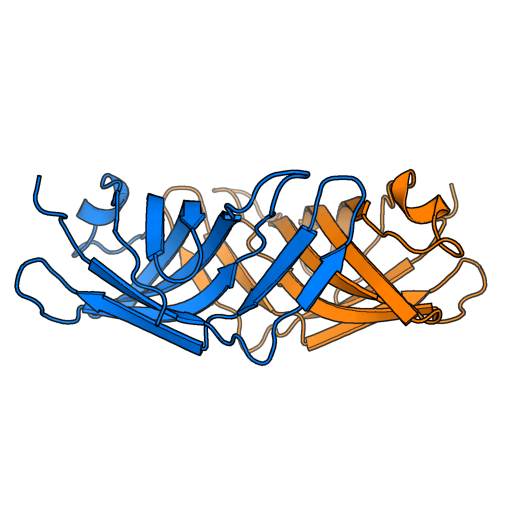664 1 91.56 32 ARG B O 1
ATOM 1234 N N . GLU B 1 33 ? 4.727 -1.832 -14.039 1 91.44 33 GLU B N 1
ATOM 1235 C CA . GLU B 1 33 ? 4.379 -3.152 -14.555 1 91.44 33 GLU B CA 1
ATOM 1236 C C . GLU B 1 33 ? 5.242 -4.238 -13.922 1 91.44 33 GLU B C 1
ATOM 1238 O O . GLU B 1 33 ? 6.23 -3.938 -13.25 1 91.44 33 GLU B O 1
ATOM 1243 N N . GLY B 1 34 ? 4.801 -5.52 -14.141 1 92.5 34 GLY B N 1
ATOM 1244 C CA . GLY B 1 34 ? 5.555 -6.656 -13.641 1 92.5 34 GLY B CA 1
ATOM 1245 C C . GLY B 1 34 ? 4.953 -7.992 -14.039 1 92.5 34 GLY B C 1
ATOM 1246 O O . GLY B 1 34 ? 3.789 -8.062 -14.438 1 92.5 34 GLY B O 1
ATOM 1247 N N . TYR B 1 35 ? 5.895 -8.969 -13.867 1 93.5 35 TYR B N 1
ATOM 1248 C CA . TYR B 1 35 ? 5.473 -10.297 -14.32 1 93.5 35 TYR B CA 1
ATOM 1249 C C . TYR B 1 35 ? 6.098 -11.391 -13.453 1 93.5 35 TYR B C 1
ATOM 1251 O O . TYR B 1 35 ? 7.16 -11.188 -12.859 1 93.5 35 TYR B O 1
ATOM 1259 N N . TRP B 1 36 ? 5.316 -12.516 -13.352 1 92.81 36 TRP B N 1
ATOM 1260 C CA . TRP B 1 36 ? 5.848 -13.734 -12.742 1 92.81 36 TRP B CA 1
ATOM 1261 C C . TRP B 1 36 ? 6.168 -14.773 -13.812 1 92.81 36 TRP B C 1
ATOM 1263 O O . TRP B 1 36 ? 5.418 -14.945 -14.773 1 92.81 36 TRP B O 1
ATOM 1273 N N . TYR B 1 37 ? 7.277 -15.516 -13.562 1 91.56 37 TYR B N 1
ATOM 1274 C CA . TYR B 1 37 ? 7.738 -16.594 -14.43 1 91.56 37 TYR B CA 1
ATOM 1275 C C . TYR B 1 37 ? 7.957 -17.875 -13.648 1 91.56 37 TYR B C 1
ATOM 1277 O O . TYR B 1 37 ? 8.445 -17.844 -12.516 1 91.56 37 TYR B O 1
ATOM 1285 N N . ASP B 1 38 ? 7.523 -18.953 -14.312 1 88.38 38 ASP B N 1
ATOM 1286 C CA . ASP B 1 38 ? 7.812 -20.219 -13.664 1 88.38 38 ASP B CA 1
ATOM 1287 C C . ASP B 1 38 ? 9.258 -20.656 -13.922 1 88.38 38 ASP B C 1
ATOM 1289 O O . ASP B 1 38 ? 10.039 -19.891 -14.5 1 88.38 38 ASP B O 1
ATOM 1293 N N . SER B 1 39 ? 9.617 -21.875 -13.32 1 85.5 39 SER B N 1
ATOM 1294 C CA . SER B 1 39 ? 10.992 -22.344 -13.359 1 85.5 39 SER B CA 1
ATOM 1295 C C . SER B 1 39 ? 11.461 -22.562 -14.797 1 85.5 39 SER B C 1
ATOM 1297 O O . SER B 1 39 ? 12.664 -22.562 -15.07 1 85.5 39 SER B O 1
ATOM 1299 N N . ASP B 1 40 ? 10.547 -22.641 -15.781 1 90.88 40 ASP B N 1
ATOM 1300 C CA . ASP B 1 40 ? 10.875 -22.828 -17.188 1 90.88 40 ASP B CA 1
ATOM 1301 C C . ASP B 1 40 ? 10.945 -21.5 -17.922 1 90.88 40 ASP B C 1
ATOM 1303 O O . ASP B 1 40 ? 11.227 -21.453 -19.125 1 90.88 40 ASP B O 1
ATOM 1307 N N . GLY B 1 41 ? 10.625 -20.422 -17.266 1 90.31 41 GLY B N 1
ATOM 1308 C CA . GLY B 1 41 ? 10.695 -19.094 -17.859 1 90.31 41 GLY B CA 1
ATOM 1309 C C . GLY B 1 41 ? 9.391 -18.656 -18.5 1 90.31 41 GLY B C 1
ATOM 1310 O O . GLY B 1 41 ? 9.336 -17.609 -19.156 1 90.31 41 GLY B O 1
ATOM 1311 N N . ARG B 1 42 ? 8.43 -19.469 -18.328 1 95.38 42 ARG B N 1
ATOM 1312 C CA . ARG B 1 42 ? 7.133 -19.094 -18.875 1 95.38 42 ARG B CA 1
ATOM 1313 C C . ARG B 1 42 ? 6.414 -18.094 -17.969 1 95.38 42 ARG B C 1
ATOM 1315 O O . ARG B 1 42 ? 6.27 -18.344 -16.766 1 95.38 42 ARG B O 1
ATOM 1322 N N . GLN B 1 43 ? 5.902 -17.047 -18.625 1 95.88 43 GLN B N 1
ATOM 1323 C CA . GLN B 1 43 ? 5.117 -16.078 -17.875 1 95.88 43 GLN B CA 1
ATOM 1324 C C . GLN B 1 43 ? 3.775 -16.672 -17.453 1 95.88 43 GLN B C 1
ATOM 1326 O O . GLN B 1 43 ? 3.055 -17.234 -18.266 1 95.88 43 GLN B O 1
ATOM 1331 N N . PHE B 1 44 ? 3.465 -16.516 -16.172 1 96.62 44 PHE B N 1
ATOM 1332 C CA . PHE B 1 44 ? 2.186 -17.078 -15.75 1 96.62 44 PHE B CA 1
ATOM 1333 C C . PHE B 1 44 ? 1.422 -16.078 -14.883 1 96.62 44 PHE B C 1
ATOM 1335 O O . PHE B 1 44 ? 0.341 -16.391 -14.375 1 96.62 44 PHE B O 1
ATOM 1342 N N . GLY B 1 45 ? 1.946 -14.898 -14.68 1 96.12 45 GLY B N 1
ATOM 1343 C CA . GLY B 1 45 ? 1.305 -13.867 -13.883 1 96.12 45 GLY B CA 1
ATOM 1344 C C . GLY B 1 45 ? 1.668 -12.461 -14.328 1 96.12 45 GLY B C 1
ATOM 1345 O O . GLY B 1 45 ? 2.803 -12.203 -14.734 1 96.12 45 GLY B O 1
ATOM 1346 N N . GLU B 1 46 ? 0.651 -11.594 -14.234 1 97 46 GLU B N 1
ATOM 1347 C CA . GLU B 1 46 ? 0.833 -10.164 -14.477 1 97 46 GLU B CA 1
ATOM 1348 C C . GLU B 1 46 ? 0.528 -9.359 -13.219 1 97 46 GLU B C 1
ATOM 1350 O O . GLU B 1 46 ? -0.54 -9.508 -12.625 1 97 46 GLU B O 1
ATOM 1355 N N . ILE B 1 47 ? 1.527 -8.547 -12.828 1 94.75 47 ILE B N 1
ATOM 1356 C CA . ILE B 1 47 ? 1.314 -7.656 -11.688 1 94.75 47 ILE B CA 1
ATOM 1357 C C . ILE B 1 47 ? 0.481 -6.453 -12.125 1 94.75 47 ILE B C 1
ATOM 1359 O O . ILE B 1 47 ? 0.933 -5.637 -12.938 1 94.75 47 ILE B O 1
ATOM 1363 N N . ILE B 1 48 ? -0.727 -6.355 -11.547 1 93.44 48 ILE B N 1
ATOM 1364 C CA . ILE B 1 48 ? -1.661 -5.344 -12.023 1 93.44 48 ILE B CA 1
ATOM 1365 C C . ILE B 1 48 ? -1.634 -4.133 -11.094 1 93.44 48 ILE B C 1
ATOM 1367 O O . ILE B 1 48 ? -2.049 -3.037 -11.484 1 93.44 48 ILE B O 1
ATOM 1371 N N . ARG B 1 49 ? -1.168 -4.336 -9.977 1 92.5 49 ARG B N 1
ATOM 1372 C CA . ARG B 1 49 ? -0.987 -3.264 -9 1 92.5 49 ARG B CA 1
ATOM 1373 C C . ARG B 1 49 ? 0.109 -3.615 -8 1 92.5 49 ARG B C 1
ATOM 1375 O O . ARG B 1 49 ? 0.245 -4.773 -7.602 1 92.5 49 ARG B O 1
ATOM 1382 N N . GLY B 1 50 ? 0.827 -2.57 -7.59 1 92.94 50 GLY B N 1
ATOM 1383 C CA . GLY B 1 50 ? 1.87 -2.777 -6.598 1 92.94 50 GLY B CA 1
ATOM 1384 C C . GLY B 1 50 ? 2.377 -1.486 -5.984 1 92.94 50 GLY B C 1
ATOM 1385 O O . GLY B 1 50 ? 2.471 -0.464 -6.668 1 92.94 50 GLY B O 1
ATOM 1386 N N . THR B 1 51 ? 2.637 -1.566 -4.715 1 93.19 51 THR B N 1
ATOM 1387 C CA . THR B 1 51 ? 3.217 -0.43 -4.008 1 93.19 51 THR B CA 1
ATOM 1388 C C . THR B 1 51 ? 4.34 -0.887 -3.08 1 93.19 51 THR B C 1
ATOM 1390 O O . THR B 1 51 ? 4.301 -1.998 -2.549 1 93.19 51 THR B O 1
ATOM 1393 N N . ASP B 1 52 ? 5.367 -0.059 -2.975 1 92.69 52 ASP B N 1
ATOM 1394 C CA . ASP B 1 52 ? 6.355 -0.164 -1.903 1 92.69 52 ASP B CA 1
ATOM 1395 C C . ASP B 1 52 ? 6.289 1.047 -0.976 1 92.69 52 ASP B C 1
ATOM 1397 O O . ASP B 1 52 ? 6.527 2.178 -1.405 1 92.69 52 ASP B O 1
ATOM 1401 N N . ASP B 1 53 ? 5.918 0.75 0.284 1 95.94 53 ASP B N 1
ATOM 1402 C CA . ASP B 1 53 ? 5.902 1.773 1.325 1 95.94 53 ASP B CA 1
ATOM 1403 C C . ASP B 1 53 ? 6.977 1.505 2.375 1 95.94 53 ASP B C 1
ATOM 1405 O O . ASP B 1 53 ? 6.711 1.574 3.576 1 95.94 53 ASP B O 1
ATOM 1409 N N . GLY B 1 54 ? 8.141 1.302 1.923 1 95.62 54 GLY B N 1
ATOM 1410 C CA . GLY B 1 54 ? 9.281 0.965 2.766 1 95.62 54 GLY B CA 1
ATOM 1411 C C . GLY B 1 54 ? 9.93 2.178 3.406 1 95.62 54 GLY B C 1
ATOM 1412 O O . GLY B 1 54 ? 9.406 3.291 3.311 1 95.62 54 GLY B O 1
ATOM 1413 N N . ILE B 1 55 ? 11.07 1.886 4.141 1 96.56 55 ILE B N 1
ATOM 1414 C CA . ILE B 1 55 ? 11.766 2.939 4.867 1 96.56 55 ILE B CA 1
ATOM 1415 C C . ILE B 1 55 ? 13.273 2.699 4.793 1 96.56 55 ILE B C 1
ATOM 1417 O O . ILE B 1 55 ? 13.734 1.555 4.836 1 96.56 55 ILE B O 1
ATOM 1421 N N . ILE B 1 56 ? 14.008 3.764 4.664 1 95.44 56 ILE B N 1
ATOM 1422 C CA . ILE B 1 56 ? 15.445 3.777 4.926 1 95.44 56 ILE B CA 1
ATOM 1423 C C . ILE B 1 56 ? 15.711 4.285 6.34 1 95.44 56 ILE B C 1
ATOM 1425 O O . ILE B 1 56 ? 15.57 5.48 6.613 1 95.44 56 ILE B O 1
ATOM 1429 N N . PRO B 1 57 ? 16.109 3.307 7.246 1 95.88 57 PRO B N 1
ATOM 1430 C CA . PRO B 1 57 ? 16.359 3.756 8.617 1 95.88 57 PRO B CA 1
ATOM 1431 C C . PRO B 1 57 ? 17.484 4.781 8.711 1 95.88 57 PRO B C 1
ATOM 1433 O O . PRO B 1 57 ? 18.375 4.789 7.863 1 95.88 57 PRO B O 1
ATOM 1436 N N . PRO B 1 58 ? 17.328 5.551 9.797 1 94.88 58 PRO B N 1
ATOM 1437 C CA . PRO B 1 58 ? 18.391 6.559 9.953 1 94.88 58 PRO B CA 1
ATOM 1438 C C . PRO B 1 58 ? 19.781 5.949 9.977 1 94.88 58 PRO B C 1
ATOM 1440 O O . PRO B 1 58 ? 20.016 4.93 10.641 1 94.88 58 PRO B O 1
ATOM 1443 N N . GLY B 1 59 ? 20.688 6.512 9.25 1 93.75 59 GLY B N 1
ATOM 1444 C CA . GLY B 1 59 ? 22.078 6.113 9.273 1 93.75 59 GLY B CA 1
ATOM 1445 C C . GLY B 1 59 ? 22.375 4.883 8.438 1 93.75 59 GLY B C 1
ATOM 1446 O O . GLY B 1 59 ? 23.469 4.32 8.508 1 93.75 59 GLY B O 1
ATOM 1447 N N . THR B 1 60 ? 21.391 4.445 7.75 1 92.94 60 THR B N 1
ATOM 1448 C CA . THR B 1 60 ? 21.594 3.271 6.906 1 92.94 60 THR B CA 1
ATOM 1449 C C . THR B 1 60 ? 21.391 3.621 5.434 1 92.94 60 THR B C 1
ATOM 1451 O O . THR B 1 60 ? 21.047 4.754 5.102 1 92.94 60 THR B O 1
ATOM 1454 N N . ASN B 1 61 ? 21.719 2.641 4.551 1 88.75 61 ASN B N 1
ATOM 1455 C CA . ASN B 1 61 ? 21.516 2.844 3.119 1 88.75 61 ASN B CA 1
ATOM 1456 C C . ASN B 1 61 ? 20.688 1.719 2.502 1 88.75 61 ASN B C 1
ATOM 1458 O O . ASN B 1 61 ? 20.656 1.571 1.279 1 88.75 61 ASN B O 1
ATOM 1462 N N . TYR B 1 62 ? 20.188 0.952 3.354 1 91.69 62 TYR B N 1
ATOM 1463 C CA . TYR B 1 62 ? 19.312 -0.088 2.818 1 91.69 62 TYR B CA 1
ATOM 1464 C C . TYR B 1 62 ? 17.844 0.281 3 1 91.69 62 TYR B C 1
ATOM 1466 O O . TYR B 1 62 ? 17.5 1.069 3.885 1 91.69 62 TYR B O 1
ATOM 1474 N N . LEU B 1 63 ? 17.047 -0.264 2.109 1 92.94 63 LEU B N 1
ATOM 1475 C CA . LEU B 1 63 ? 15.609 -0.081 2.16 1 92.94 63 LEU B CA 1
ATOM 1476 C C . LEU B 1 63 ? 14.93 -1.292 2.793 1 92.94 63 LEU B C 1
ATOM 1478 O O . LEU B 1 63 ? 15.102 -2.42 2.328 1 92.94 63 LEU B O 1
ATOM 1482 N N . GLU B 1 64 ? 14.297 -1.048 3.887 1 95.31 64 GLU B N 1
ATOM 1483 C CA . GLU B 1 64 ? 13.359 -2.066 4.363 1 95.31 64 GLU B CA 1
ATOM 1484 C C . GLU B 1 64 ? 12.078 -2.068 3.541 1 95.31 64 GLU B C 1
ATOM 1486 O O . GLU B 1 64 ? 11.344 -1.076 3.518 1 95.31 64 GLU B O 1
ATOM 1491 N N . LEU B 1 65 ? 11.836 -3.135 2.898 1 93.69 65 LEU B N 1
ATOM 1492 C CA . LEU B 1 65 ? 10.75 -3.225 1.931 1 93.69 65 LEU B CA 1
ATOM 1493 C C . LEU B 1 65 ? 9.414 -3.465 2.633 1 93.69 65 LEU B C 1
ATOM 1495 O O . LEU B 1 65 ? 9.352 -4.227 3.602 1 93.69 65 LEU B O 1
ATOM 1499 N N . LEU B 1 66 ? 8.422 -2.836 2.176 1 95.62 66 LEU B N 1
ATOM 1500 C CA . LEU B 1 66 ? 7.02 -3.082 2.477 1 95.62 66 LEU B CA 1
ATOM 1501 C C . LEU B 1 66 ? 6.172 -3.029 1.208 1 95.62 66 LEU B C 1
ATOM 1503 O O . LEU B 1 66 ? 5.59 -1.991 0.888 1 95.62 66 LEU B O 1
ATOM 1507 N N . ILE B 1 67 ? 6.105 -4.164 0.559 1 94.31 67 ILE B N 1
ATOM 1508 C CA . ILE B 1 67 ? 5.496 -4.23 -0.765 1 94.31 67 ILE B CA 1
ATOM 1509 C C . ILE B 1 67 ? 4.207 -5.043 -0.698 1 94.31 67 ILE B C 1
ATOM 1511 O O . ILE B 1 67 ? 4.184 -6.137 -0.126 1 94.31 67 ILE B O 1
ATOM 1515 N N . TYR B 1 68 ? 3.178 -4.523 -1.182 1 95.69 68 TYR B N 1
ATOM 1516 C CA . TYR B 1 68 ? 1.943 -5.234 -1.49 1 95.69 68 TYR B CA 1
ATOM 1517 C C . TYR B 1 68 ? 1.625 -5.156 -2.979 1 95.69 68 TYR B C 1
ATOM 1519 O O . TYR B 1 68 ? 1.791 -4.105 -3.6 1 95.69 68 TYR B O 1
ATOM 1527 N N . TYR B 1 69 ? 1.184 -6.273 -3.537 1 94.62 69 TYR B N 1
ATOM 1528 C CA . TYR B 1 69 ? 0.765 -6.215 -4.934 1 94.62 69 TYR B CA 1
ATOM 1529 C C . TYR B 1 69 ? -0.206 -7.344 -5.258 1 94.62 69 TYR B C 1
ATOM 1531 O O . TYR B 1 69 ? -0.362 -8.281 -4.473 1 94.62 69 TYR B O 1
ATOM 1539 N N . VAL B 1 70 ? -0.889 -7.164 -6.359 1 96.44 70 VAL B N 1
ATOM 1540 C CA . VAL B 1 70 ? -1.865 -8.125 -6.863 1 96.44 70 VAL B CA 1
ATOM 1541 C C . VAL B 1 70 ? -1.415 -8.648 -8.227 1 96.44 70 VAL B C 1
ATOM 1543 O O . VAL B 1 70 ? -0.937 -7.883 -9.062 1 96.44 70 VAL B O 1
ATOM 1546 N N . VAL B 1 71 ? -1.588 -9.961 -8.383 1 95.94 71 VAL B N 1
ATOM 1547 C CA . VAL B 1 71 ? -1.176 -10.633 -9.609 1 95.94 71 VAL B CA 1
ATOM 1548 C C . VAL B 1 71 ? -2.391 -11.258 -10.289 1 95.94 71 VAL B C 1
ATOM 1550 O O . VAL B 1 71 ? -3.172 -11.969 -9.648 1 95.94 71 VAL B O 1
ATOM 1553 N N . LYS B 1 72 ? -2.564 -10.977 -11.555 1 97 72 LYS B N 1
ATOM 1554 C CA . LYS B 1 72 ? -3.467 -11.758 -12.391 1 97 72 LYS B CA 1
ATOM 1555 C C . LYS B 1 72 ? -2.771 -13.008 -12.93 1 97 72 LYS B C 1
ATOM 1557 O O . LYS B 1 72 ? -1.81 -12.914 -13.695 1 97 72 LYS B O 1
ATOM 1562 N N . LEU B 1 73 ? -3.289 -14.164 -12.578 1 97.44 73 LEU B N 1
ATOM 1563 C CA . LEU B 1 73 ? -2.703 -15.43 -13.008 1 97.44 73 LEU B CA 1
ATOM 1564 C C . LEU B 1 73 ? -3.314 -15.891 -14.328 1 97.44 73 LEU B C 1
ATOM 1566 O O . LEU B 1 73 ? -4.422 -15.477 -14.68 1 97.44 73 LEU B O 1
ATOM 1570 N N . ASP B 1 74 ? -2.602 -16.75 -15.016 1 97.44 74 ASP B N 1
ATOM 1571 C CA . ASP B 1 74 ? -3.014 -17.125 -16.375 1 97.44 74 ASP B CA 1
ATOM 1572 C C . ASP B 1 74 ? -4.227 -18.047 -16.344 1 97.44 74 ASP B C 1
ATOM 1574 O O . ASP B 1 74 ? -4.871 -18.266 -17.359 1 97.44 74 ASP B O 1
ATOM 1578 N N . ASP B 1 75 ? -4.551 -18.578 -15.234 1 97.19 75 ASP B N 1
ATOM 1579 C CA . ASP B 1 75 ? -5.719 -19.453 -15.164 1 97.19 75 ASP B CA 1
ATOM 1580 C C . ASP B 1 75 ? -6.973 -18.672 -14.797 1 97.19 75 ASP B C 1
ATOM 1582 O O . ASP B 1 75 ? -8.031 -19.25 -14.547 1 97.19 75 ASP B O 1
ATOM 1586 N N . GLY B 1 76 ? -6.879 -17.422 -14.625 1 95.62 76 GLY B N 1
ATOM 1587 C CA . GLY B 1 76 ? -8.031 -16.562 -14.414 1 95.62 76 GLY B CA 1
ATOM 1588 C C . GLY B 1 76 ? -8.203 -16.141 -12.969 1 95.62 76 GLY B C 1
ATOM 1589 O O . GLY B 1 76 ? -8.961 -15.211 -12.672 1 95.62 76 GLY B O 1
ATOM 1590 N N . TYR B 1 77 ? -7.559 -16.781 -12.047 1 96.5 77 TYR B N 1
ATOM 1591 C CA . TYR B 1 77 ? -7.578 -16.375 -10.648 1 96.5 77 TYR B CA 1
ATOM 1592 C C . TYR B 1 77 ? -6.566 -15.258 -10.391 1 96.5 77 TYR B C 1
ATOM 1594 O O . TYR B 1 77 ? -5.734 -14.961 -11.25 1 96.5 77 TYR B O 1
ATOM 1602 N N . TRP B 1 78 ? -6.746 -14.633 -9.234 1 96.75 78 TRP B N 1
ATOM 1603 C CA . TRP B 1 78 ? -5.785 -13.625 -8.805 1 96.75 78 TRP B CA 1
ATOM 1604 C C . TRP B 1 78 ? -5.07 -14.062 -7.531 1 96.75 78 TRP B C 1
ATOM 1606 O O . TRP B 1 78 ? -5.516 -14.984 -6.844 1 96.75 78 TRP B O 1
ATOM 1616 N N . ALA B 1 79 ? -3.912 -13.391 -7.375 1 96.38 79 ALA B N 1
ATOM 1617 C CA . ALA B 1 79 ? -3.141 -13.586 -6.152 1 96.38 79 ALA B CA 1
ATOM 1618 C C . ALA B 1 79 ? -2.855 -12.258 -5.461 1 96.38 79 ALA B C 1
ATOM 1620 O O . ALA B 1 79 ? -2.611 -11.25 -6.125 1 96.38 79 ALA B O 1
ATOM 1621 N N . TYR B 1 80 ? -2.971 -12.297 -4.148 1 96.06 80 TYR B N 1
ATOM 1622 C CA . TYR B 1 80 ? -2.523 -11.195 -3.299 1 96.06 80 TYR B CA 1
ATOM 1623 C C . TYR B 1 80 ? -1.165 -11.508 -2.682 1 96.06 80 TYR B C 1
ATOM 1625 O O . TYR B 1 80 ? -0.922 -12.625 -2.227 1 96.06 80 TYR B O 1
ATOM 1633 N N . VAL B 1 81 ? -0.257 -10.43 -2.682 1 94.88 81 VAL B N 1
ATOM 1634 C CA . VAL B 1 81 ? 1.123 -10.711 -2.299 1 94.88 81 VAL B CA 1
ATOM 1635 C C . VAL B 1 81 ? 1.605 -9.664 -1.299 1 94.88 81 VAL B C 1
ATOM 1637 O O . VAL B 1 81 ? 1.363 -8.469 -1.478 1 94.88 81 VAL B O 1
ATOM 1640 N N . LYS B 1 82 ? 2.139 -10.109 -0.252 1 94.44 82 LYS B N 1
ATOM 1641 C CA . LYS B 1 82 ? 2.959 -9.281 0.629 1 94.44 82 LYS B CA 1
ATOM 1642 C C . LYS B 1 82 ? 4.434 -9.656 0.516 1 94.44 82 LYS B C 1
ATOM 1644 O O . LYS B 1 82 ? 4.793 -10.828 0.622 1 94.44 82 LYS B O 1
ATOM 1649 N N . HIS B 1 83 ? 5.281 -8.633 0.211 1 92.19 83 HIS B N 1
ATOM 1650 C CA . HIS B 1 83 ? 6.719 -8.828 0.076 1 92.19 83 HIS B CA 1
ATOM 1651 C C . HIS B 1 83 ? 7.492 -7.922 1.03 1 92.19 83 HIS B C 1
ATOM 1653 O O . HIS B 1 83 ? 7.402 -6.695 0.934 1 92.19 83 HIS B O 1
ATOM 1659 N N . THR B 1 84 ? 8.148 -8.578 2.014 1 92.31 84 THR B N 1
ATOM 1660 C CA . THR B 1 84 ? 8.984 -7.844 2.955 1 92.31 84 THR B CA 1
ATOM 1661 C C . THR B 1 84 ? 10.438 -8.312 2.869 1 92.31 84 THR B C 1
ATOM 1663 O O . THR B 1 84 ? 10.727 -9.352 2.271 1 92.31 84 THR B O 1
ATOM 1666 N N . GLY B 1 85 ? 11.328 -7.441 3.422 1 89.56 85 GLY B N 1
ATOM 1667 C CA . GLY B 1 85 ? 12.758 -7.703 3.369 1 89.56 85 GLY B CA 1
ATOM 1668 C C . GLY B 1 85 ? 13.594 -6.445 3.209 1 89.56 85 GLY B C 1
ATOM 1669 O O . GLY B 1 85 ? 13.211 -5.379 3.693 1 89.56 85 GLY B O 1
ATOM 1670 N N . GLY B 1 86 ? 14.805 -6.711 2.742 1 88.69 86 GLY B N 1
ATOM 1671 C CA . GLY B 1 86 ? 15.727 -5.602 2.566 1 88.69 86 GLY B CA 1
ATOM 1672 C C . GLY B 1 86 ? 16.266 -5.488 1.15 1 88.69 86 GLY B C 1
ATOM 1673 O O . GLY B 1 86 ? 16.359 -6.488 0.435 1 88.69 86 GLY B O 1
ATOM 1674 N N . ALA B 1 87 ? 16.453 -4.211 0.792 1 85.06 87 ALA B N 1
ATOM 1675 C CA . ALA B 1 87 ? 17.047 -3.955 -0.52 1 85.06 87 ALA B CA 1
ATOM 1676 C C . ALA B 1 87 ? 18.141 -2.891 -0.433 1 85.06 87 ALA B C 1
ATOM 1678 O O . ALA B 1 87 ? 18.094 -2.029 0.449 1 85.06 87 ALA B O 1
ATOM 1679 N N . ILE B 1 88 ? 19.172 -3.213 -1.155 1 78.06 88 ILE B N 1
ATOM 1680 C CA . ILE B 1 88 ? 20.094 -2.135 -1.518 1 78.06 88 ILE B CA 1
ATOM 1681 C C . ILE B 1 88 ? 19.812 -1.682 -2.949 1 78.06 88 ILE B C 1
ATOM 1683 O O . ILE B 1 88 ? 19.953 -2.463 -3.893 1 78.06 88 ILE B O 1
ATOM 1687 N N . LEU B 1 89 ? 19.344 -0.448 -3.006 1 64.75 89 LEU B N 1
ATOM 1688 C CA . LEU B 1 89 ? 18.859 0.07 -4.277 1 64.75 89 LEU B CA 1
ATOM 1689 C C . LEU B 1 89 ? 19.859 -0.201 -5.395 1 64.75 89 LEU B C 1
ATOM 1691 O O . LEU B 1 89 ? 21.062 0.017 -5.223 1 64.75 89 LEU B O 1
ATOM 1695 N N . ARG B 1 90 ? 19.297 -0.814 -6.488 1 62.25 90 ARG B N 1
ATOM 1696 C CA . ARG B 1 90 ? 19.984 -1.14 -7.727 1 62.25 90 ARG B CA 1
ATOM 1697 C C . ARG B 1 90 ? 21.016 -2.246 -7.504 1 62.25 90 ARG B C 1
ATOM 1699 O O . ARG B 1 90 ? 21.938 -2.408 -8.297 1 62.25 90 ARG B O 1
ATOM 1706 N N . LYS B 1 91 ? 21.078 -2.842 -6.391 1 71.62 91 LYS B N 1
ATOM 1707 C CA . LYS B 1 91 ? 22.047 -3.91 -6.148 1 71.62 91 LYS B CA 1
ATOM 1708 C C . LYS B 1 91 ? 21.344 -5.227 -5.832 1 71.62 91 LYS B C 1
ATOM 1710 O O . LYS B 1 91 ? 21.172 -6.074 -6.711 1 71.62 91 LYS B O 1
ATOM 1715 N N . THR B 1 92 ? 20.812 -5.41 -4.543 1 66.88 92 THR B N 1
ATOM 1716 C CA . THR B 1 92 ? 20.234 -6.68 -4.102 1 66.88 92 THR B CA 1
ATOM 1717 C C . THR B 1 92 ? 18.891 -6.453 -3.418 1 66.88 92 THR B C 1
ATOM 1719 O O . THR B 1 92 ? 18.641 -5.379 -2.869 1 66.88 92 THR B O 1
ATOM 1722 N N . GLN B 1 93 ? 17.984 -7.285 -3.646 1 75.5 93 GLN B N 1
ATOM 1723 C CA . GLN B 1 93 ? 16.766 -7.379 -2.857 1 75.5 93 GLN B CA 1
ATOM 1724 C C . GLN B 1 93 ? 16.594 -8.773 -2.27 1 75.5 93 GLN B C 1
ATOM 1726 O O . GLN B 1 93 ? 16.734 -9.773 -2.977 1 75.5 93 GLN B O 1
ATOM 1731 N N . ASN B 1 94 ? 16.578 -8.836 -0.967 1 75.94 94 ASN B N 1
ATOM 1732 C CA . ASN B 1 94 ? 16.312 -10.062 -0.234 1 75.94 94 ASN B CA 1
ATOM 1733 C C . ASN B 1 94 ? 15.055 -9.938 0.622 1 75.94 94 ASN B C 1
ATOM 1735 O O . ASN B 1 94 ? 14.805 -8.891 1.223 1 75.94 94 ASN B O 1
ATOM 1739 N N . GLY B 1 95 ? 14.195 -10.914 0.46 1 81.62 95 GLY B N 1
ATOM 1740 C CA . GLY B 1 95 ? 13.023 -10.812 1.309 1 81.62 95 GLY B CA 1
ATOM 1741 C C . GLY B 1 95 ? 12.141 -12.047 1.255 1 81.62 95 GLY B C 1
ATOM 1742 O O . GLY B 1 95 ? 12.57 -13.109 0.79 1 81.62 95 GLY B O 1
ATOM 1743 N N . VAL B 1 96 ? 11.109 -11.992 1.914 1 84.88 96 VAL B N 1
ATOM 1744 C CA . VAL B 1 96 ? 10.086 -13.031 1.996 1 84.88 96 VAL B CA 1
ATOM 1745 C C . VAL B 1 96 ? 8.836 -12.578 1.239 1 84.88 96 VAL B C 1
ATOM 1747 O O . VAL B 1 96 ? 8.336 -11.477 1.457 1 84.88 96 VAL B O 1
ATOM 1750 N N . VAL B 1 97 ? 8.422 -13.461 0.29 1 89.88 97 VAL B N 1
ATOM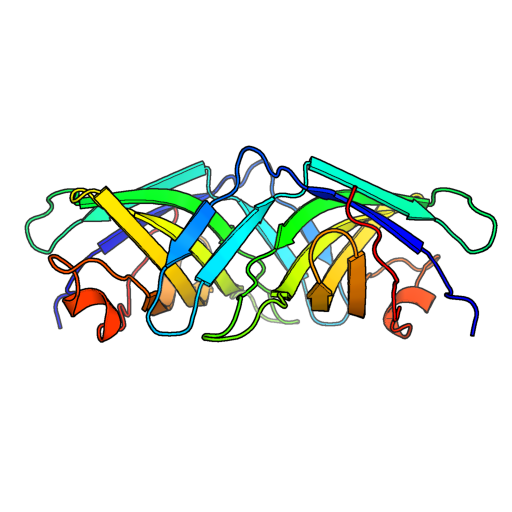 1751 C CA . VAL B 1 97 ? 7.203 -13.227 -0.479 1 89.88 97 VAL B CA 1
ATOM 1752 C C . VAL B 1 97 ? 6.098 -14.172 -0.008 1 89.88 97 VAL B C 1
ATOM 1754 O O . VAL B 1 97 ? 6.227 -15.391 -0.128 1 89.88 97 VAL B O 1
ATOM 1757 N N . ARG B 1 98 ? 5.078 -13.57 0.513 1 91.56 98 ARG B N 1
ATOM 1758 C CA . ARG B 1 98 ? 3.904 -14.336 0.914 1 91.56 98 ARG B CA 1
ATOM 1759 C C . ARG B 1 98 ? 2.77 -14.164 -0.09 1 91.56 98 ARG B C 1
ATOM 1761 O O . ARG B 1 98 ? 2.314 -13.047 -0.335 1 91.56 98 ARG B O 1
ATOM 1768 N N . VAL B 1 99 ? 2.369 -15.305 -0.594 1 94.19 99 VAL B N 1
ATOM 1769 C CA . VAL B 1 99 ? 1.329 -15.281 -1.617 1 94.19 99 VAL B CA 1
ATOM 1770 C C . VAL B 1 99 ? 0.043 -15.891 -1.059 1 94.19 99 VAL B C 1
ATOM 1772 O O . VAL B 1 99 ? 0.083 -16.875 -0.328 1 94.19 99 VAL B O 1
ATOM 1775 N N . GLU B 1 100 ? -1.106 -15.281 -1.393 1 95.5 100 GLU B N 1
ATOM 1776 C CA . GLU B 1 100 ? -2.438 -15.82 -1.118 1 95.5 100 GLU B CA 1
ATOM 1777 C C . GLU B 1 100 ? -3.283 -15.875 -2.387 1 95.5 100 GLU B C 1
ATOM 1779 O O . GLU B 1 100 ? -3.443 -14.859 -3.076 1 95.5 100 GLU B O 1
ATOM 1784 N N . THR B 1 101 ? -3.822 -17.047 -2.73 1 96.25 101 THR B N 1
ATOM 1785 C CA . THR B 1 101 ? -4.668 -17.203 -3.908 1 96.25 101 THR B CA 1
ATOM 1786 C C . THR B 1 101 ? -5.656 -18.344 -3.723 1 96.25 101 THR B C 1
ATOM 1788 O O . THR B 1 101 ? -5.371 -19.312 -3.004 1 96.25 101 THR B O 1
ATOM 1791 N N . ALA B 1 102 ? -6.797 -18.234 -4.383 1 96.44 102 ALA B N 1
ATOM 1792 C CA . ALA B 1 102 ? -7.781 -19.312 -4.406 1 96.44 102 ALA B CA 1
ATOM 1793 C C . ALA B 1 102 ? -7.594 -20.203 -5.633 1 96.44 102 ALA B C 1
ATOM 1795 O O . ALA B 1 102 ? -8.383 -21.125 -5.867 1 96.44 102 ALA B O 1
ATOM 1796 N N . SER B 1 103 ? -6.551 -19.938 -6.445 1 96.62 103 SER B N 1
ATOM 1797 C CA . SER B 1 103 ? -6.328 -20.703 -7.668 1 96.62 103 SER B CA 1
ATOM 1798 C C . SER B 1 103 ? -6.082 -22.172 -7.363 1 96.62 103 SER B C 1
ATOM 1800 O O . SER B 1 103 ? -5.176 -22.516 -6.598 1 96.62 103 SER B O 1
ATOM 1802 N N . PRO B 1 104 ? -6.887 -23.094 -8 1 96.5 104 PRO B N 1
ATOM 1803 C CA . PRO B 1 104 ? -6.562 -24.516 -7.828 1 96.5 104 PRO B CA 1
ATOM 1804 C C . PRO B 1 104 ? -5.266 -24.922 -8.523 1 96.5 104 PRO B C 1
ATOM 1806 O O . PRO B 1 104 ? -4.504 -25.734 -8 1 96.5 104 PRO B O 1
ATOM 1809 N N . THR B 1 105 ? -4.988 -24.312 -9.695 1 96.25 105 THR B N 1
ATOM 1810 C CA . THR B 1 105 ? -3.797 -24.609 -10.484 1 96.25 105 THR B CA 1
ATOM 1811 C C . THR B 1 105 ? -2.539 -24.141 -9.758 1 96.25 105 THR B C 1
ATOM 1813 O O . THR B 1 105 ? -1.519 -24.828 -9.766 1 96.25 105 THR B O 1
ATOM 1816 N N . TYR B 1 106 ? -2.617 -23.047 -9.133 1 94.81 106 TYR B N 1
ATOM 1817 C CA . TYR B 1 106 ? -1.436 -22.469 -8.508 1 94.81 106 TYR B CA 1
ATOM 1818 C C . TYR B 1 106 ? -1.545 -22.5 -6.988 1 94.81 106 TYR B C 1
ATOM 1820 O O . TYR B 1 106 ? -1.073 -21.594 -6.301 1 94.81 106 TYR B O 1
ATOM 1828 N N . SER B 1 107 ? -2.189 -23.484 -6.465 1 93.31 107 SER B N 1
ATOM 1829 C CA . SER B 1 107 ? -2.373 -23.609 -5.023 1 93.31 107 SER B CA 1
ATOM 1830 C C . SER B 1 107 ? -1.035 -23.766 -4.309 1 93.31 107 SER B C 1
ATOM 1832 O O . SER B 1 107 ? -0.913 -23.406 -3.131 1 93.31 107 SER B O 1
ATOM 1834 N N . TRP B 1 108 ? -0.018 -24.203 -5.066 1 90.25 108 TRP B N 1
ATOM 1835 C CA . TRP B 1 108 ? 1.309 -24.391 -4.488 1 90.25 108 TRP B CA 1
ATOM 1836 C C . TRP B 1 108 ? 1.925 -23.062 -4.074 1 90.25 108 TRP B C 1
ATOM 1838 O O . TRP B 1 108 ? 2.826 -23.031 -3.232 1 90.25 108 TRP B O 1
ATOM 1848 N N . LEU B 1 109 ? 1.49 -21.938 -4.57 1 90.69 109 LEU B N 1
ATOM 1849 C CA . LEU B 1 109 ? 1.993 -20.609 -4.227 1 90.69 109 LEU B CA 1
ATOM 1850 C C . LEU B 1 109 ? 1.694 -20.281 -2.77 1 90.69 109 LEU B C 1
ATOM 1852 O O . LEU B 1 109 ? 2.406 -19.484 -2.152 1 90.69 109 LEU B O 1
ATOM 1856 N N . ASN B 1 110 ? 0.711 -20.812 -2.18 1 91.62 110 ASN B N 1
ATOM 1857 C CA . ASN B 1 110 ? 0.258 -20.469 -0.835 1 91.62 110 ASN B CA 1
ATOM 1858 C C . ASN B 1 110 ? 1.234 -20.969 0.229 1 91.62 110 ASN B C 1
ATOM 1860 O O . ASN B 1 110 ? 1.176 -20.531 1.381 1 91.62 110 ASN B O 1
ATOM 1864 N N . THR B 1 111 ? 2.146 -21.812 -0.086 1 80.19 111 THR B N 1
ATOM 1865 C CA . THR B 1 111 ? 3.068 -22.391 0.885 1 80.19 111 THR B CA 1
ATOM 1866 C C . THR B 1 111 ? 4.516 -22.078 0.5 1 80.19 111 THR B C 1
ATOM 1868 O O . THR B 1 111 ? 5.445 -22.547 1.163 1 80.19 111 THR B O 1
ATOM 1871 N N . HIS B 1 112 ? 4.676 -21.297 -0.562 1 64.81 112 HIS B N 1
ATOM 1872 C CA . HIS B 1 112 ? 6.047 -21.047 -0.992 1 64.81 112 HIS B CA 1
ATOM 1873 C C . HIS B 1 112 ? 6.484 -19.625 -0.649 1 64.81 112 HIS B C 1
ATOM 1875 O O . HIS B 1 112 ? 5.691 -18.688 -0.751 1 64.81 112 HIS B O 1
ATOM 1881 N N . TYR B 1 113 ? 7.57 -19.547 0.123 1 61.59 113 TYR B N 1
ATOM 1882 C CA . TYR B 1 113 ? 8.266 -18.281 0.358 1 61.59 113 TYR B CA 1
ATOM 1883 C C . TYR B 1 113 ? 9.367 -18.062 -0.67 1 61.59 113 TYR B C 1
ATOM 1885 O O . TYR B 1 113 ? 10.078 -19 -1.035 1 61.59 113 TYR B O 1
ATOM 1893 N N . VAL B 1 114 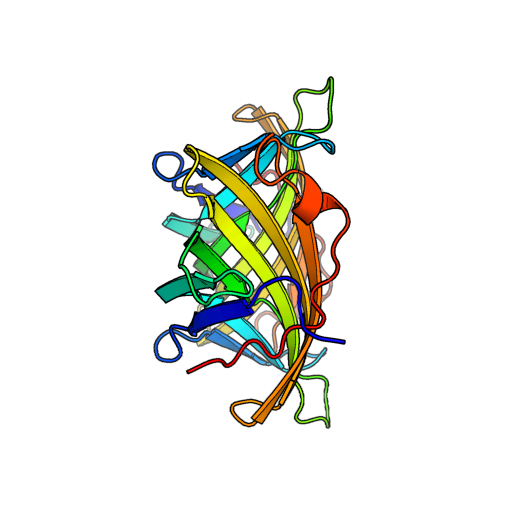? 9.125 -17.188 -1.618 1 58.22 114 VAL B N 1
ATOM 1894 C CA . VAL B 1 114 ? 10.195 -16.891 -2.566 1 58.22 114 VAL B CA 1
ATOM 1895 C C . VAL B 1 114 ? 11.203 -15.938 -1.931 1 58.22 114 VAL B C 1
ATOM 1897 O O . VAL B 1 114 ? 10.82 -14.914 -1.347 1 58.22 114 VAL B O 1
ATOM 1900 N N . HIS B 1 115 ? 12.297 -16.375 -1.541 1 54.75 115 HIS B N 1
ATOM 1901 C CA . HIS B 1 115 ? 13.445 -15.523 -1.266 1 54.75 115 HIS B CA 1
ATOM 1902 C C . HIS B 1 115 ? 13.906 -14.805 -2.527 1 54.75 115 HIS B C 1
ATOM 1904 O O . HIS B 1 115 ? 14.508 -15.414 -3.414 1 54.75 115 HIS B O 1
ATOM 1910 N N . ASP B 1 116 ? 13.055 -14.078 -3.199 1 52.22 116 ASP B N 1
ATOM 1911 C CA . ASP B 1 116 ? 13.281 -13.711 -4.594 1 52.22 116 ASP B CA 1
ATOM 1912 C C . ASP B 1 116 ? 14.234 -12.523 -4.699 1 52.22 116 ASP B C 1
ATOM 1914 O O . ASP B 1 116 ? 14.328 -11.711 -3.783 1 52.22 116 ASP B O 1
ATOM 1918 N N . THR B 1 117 ? 15.305 -12.727 -5.371 1 50.94 117 THR B N 1
ATOM 1919 C CA . THR B 1 117 ? 16.078 -11.695 -6.059 1 50.94 117 THR B CA 1
ATOM 1920 C C . THR B 1 117 ? 15.172 -10.859 -6.961 1 50.94 117 THR B C 1
ATOM 1922 O O . THR B 1 117 ? 14.688 -11.344 -7.988 1 50.94 117 THR B O 1
ATOM 1925 N N . ILE B 1 118 ? 14.18 -10.156 -6.438 1 50.62 118 ILE B N 1
ATOM 1926 C CA . ILE B 1 118 ? 13.406 -9.242 -7.273 1 50.62 118 ILE B CA 1
ATOM 1927 C C . ILE B 1 118 ? 14.328 -8.195 -7.891 1 50.62 118 ILE B C 1
ATOM 1929 O O . ILE B 1 118 ? 15.078 -7.523 -7.176 1 50.62 118 ILE B O 1
ATOM 1933 N N . THR B 1 119 ? 14.781 -8.375 -9.156 1 48.19 119 THR B N 1
ATOM 1934 C CA . THR B 1 119 ? 15.602 -7.398 -9.852 1 48.19 119 THR B CA 1
ATOM 1935 C C . THR B 1 119 ? 14.781 -6.164 -10.219 1 48.19 119 THR B C 1
ATOM 1937 O O . THR B 1 119 ? 13.703 -6.285 -10.805 1 48.19 119 THR B O 1
ATOM 1940 N N . SER B 1 120 ? 14.805 -5.062 -9.477 1 45.5 120 SER B N 1
ATOM 1941 C CA . SER B 1 120 ? 14.195 -3.789 -9.844 1 45.5 120 SER B CA 1
ATOM 1942 C C . SER B 1 120 ? 14.969 -3.105 -10.961 1 45.5 120 SER B C 1
ATOM 1944 O O . SER B 1 120 ? 16.188 -3.004 -10.906 1 45.5 120 SER B O 1
ATOM 1946 N N . THR B 1 121 ? 14.477 -3.18 -12.172 1 39.97 121 THR B N 1
ATOM 1947 C CA . THR B 1 121 ? 15.094 -2.422 -13.258 1 39.97 121 THR B CA 1
ATOM 1948 C C . THR B 1 121 ? 14.578 -0.986 -13.273 1 39.97 121 THR B C 1
ATOM 1950 O O . THR B 1 121 ? 13.438 -0.725 -12.875 1 39.97 121 THR B O 1
#

pLDDT: mean 86.67, std 13.39, range [39.97, 97.44]

Radius of gyration: 18.41 Å; Cα contacts (8 Å, |Δi|>4): 684; chains: 2; bounding box: 43×50×40 Å

Solvent-accessible surface area (backbone atoms only — not comparable to full-atom values): 12324 Å² total; per-residue (Å²): 131,82,60,78,46,48,49,41,42,33,54,36,72,90,65,53,46,73,31,58,31,91,78,18,39,34,38,44,34,40,46,72,40,33,38,30,24,39,78,85,63,47,75,45,30,38,39,78,42,37,38,35,60,22,36,27,42,73,95,56,78,42,32,39,45,38,28,44,35,36,29,44,33,78,86,72,39,41,31,40,35,44,36,37,39,41,26,35,84,90,72,50,34,47,32,47,31,46,40,38,40,64,32,80,89,56,46,69,45,57,79,42,67,40,68,41,66,47,55,67,98,131,84,61,78,46,47,50,42,44,34,55,36,72,88,64,52,45,75,31,59,30,90,76,20,39,34,39,43,34,39,45,73,41,32,39,30,23,41,79,86,64,48,74,46,29,36,40,77,42,34,38,36,59,23,35,26,44,73,96,55,78,42,33,38,45,38,29,44,36,35,30,44,34,76,85,72,39,40,33,41,35,42,36,37,39,42,26,36,85,90,73,51,33,46,32,48,31,46,40,38,41,64,32,79,89,58,45,68,45,58,77,42,68,38,70,39,67,47,56,65,100

Nearest PDB structures (foldseek):
  3g7g-assembly2_G  TM=7.998E-01  e=1.333E-04  Clostridium acetobutylicum ATCC 824
  7x86-assembly1_A  TM=5.147E-01  e=7.550E-02  Micromonospora sp.
  7x7z-assembly2_B  TM=5.115E-01  e=1.083E-01  Micromonospora sp.
  4n4r-assembly2_C  TM=3.512E-01  e=8.652E+00  Salmonella enterica subsp. enterica serovar Typhimurium str. LT2
  7x7z-assembly2_B  TM=5.532E-01  e=9.270E-02  Micromonospora sp.

Sequence (242 aa):
MTPSFTATIDWDLDNNHTVETQSGTRISIWAREGYWYDSDGRQFGEIIRGTDDGIIPPGTNYLELLIYYVVKLDDGYWAYVKHTGGAILRKTQNGVVRVETASPTYSWLNTHYVHDTITSTMTPSFTATIDWDLDNNHTVETQSGTRISIWAREGYWYDSDGRQFGEIIRGTDDGIIPPGTNYLELLIYYVVKLDDGYWAYVKHTGGAILRKTQNGVVRVETASPTYSWLNTHYVHDTITST

Secondary structure (DSSP, 8-state):
---SEEEEEEE-GGG-EEEEETTEEEEEEEEEEEEEEETTS-EEEEEEEEEE--EE-TT--PEEEEEEEEEEETTS-EEEEEEEEEEETTTEEEEEEEEEE--STTGGGGG--B----EE-/---SEEEEEEE-GGG-EEEEETTEEEEEEEEEEEEEEETTS-EEEEEEEEEE--EE-TT--PEEEEEEEEEEETTS-EEEEEEEEEEETTTEEEEEEEEEE--STTGGGGG--B----EE-

Organism: Botryosphaeria parva (strain UCR-NP2) (NCBI:txid1287680)